Protein AF-A0A934RU09-F1 (afdb_monomer_lite)

Foldseek 3Di:
DDDPVVVVVVVVVVVVVVVVVVVVVVVVVVVVVVVCPVVVVVVVVVVVVVVVVVVVVVVVCVVCVVVVVVVVVVVVVPVVVVVVVVVVCVVCVVVVVVVVVVCVVVVVVVVVVVVVCVVVVVVVVVVVVVVVVVVVVVVVVVVVVVVCVVVVVVVVVVCVVCVVVVVVVVVVVVVVVVVVCVVVPPDDDDDDPPDDPPQPPPEDDPPLPQQWPNVQDDPVRSVVVSVQVVVCVVVQDAQDKDKDADPVQQKIKIKGFHDWDADPQKIKTKIWMWMDRNHDTRTTKIWIWIDHDSHYIDTDDID

Structure (mmCIF, N/CA/C/O backbone):
data_AF-A0A934RU09-F1
#
_entry.id   AF-A0A934RU09-F1
#
loop_
_atom_site.group_PDB
_atom_site.id
_atom_site.type_symbol
_atom_site.label_atom_id
_atom_site.label_alt_id
_atom_site.label_comp_id
_atom_site.label_asym_id
_atom_site.label_entity_id
_atom_site.label_seq_id
_atom_site.pdbx_PDB_ins_code
_atom_site.Cartn_x
_atom_site.Cartn_y
_atom_site.Cartn_z
_atom_site.occupancy
_atom_site.B_iso_or_equiv
_atom_site.auth_seq_id
_atom_site.auth_comp_id
_atom_site.auth_asym_id
_atom_site.auth_atom_id
_atom_site.pdbx_PDB_model_num
ATOM 1 N N . MET A 1 1 ? 72.044 20.395 -126.791 1.00 53.03 1 MET A N 1
ATOM 2 C CA . MET A 1 1 ? 71.968 18.978 -127.204 1.00 53.03 1 MET A CA 1
ATOM 3 C C . MET A 1 1 ? 72.371 18.109 -126.016 1.00 53.03 1 MET A C 1
ATOM 5 O O . MET A 1 1 ? 73.543 18.068 -125.684 1.00 53.03 1 MET A O 1
ATOM 9 N N . MET A 1 2 ? 71.400 17.487 -125.340 1.00 46.22 2 MET A N 1
ATOM 10 C CA . MET A 1 2 ? 71.602 16.329 -124.454 1.00 46.22 2 MET A CA 1
ATOM 11 C C . MET A 1 2 ? 70.536 15.301 -124.852 1.00 46.22 2 MET A C 1
ATOM 13 O O . MET A 1 2 ? 69.352 15.638 -124.903 1.00 46.22 2 MET A O 1
ATOM 17 N N . ASP A 1 3 ? 71.002 14.113 -125.228 1.00 53.84 3 ASP A N 1
ATOM 18 C CA . ASP A 1 3 ? 70.292 13.025 -125.909 1.00 53.84 3 ASP A CA 1
ATOM 19 C C . ASP A 1 3 ? 69.104 12.463 -125.090 1.00 53.84 3 ASP A C 1
ATOM 21 O O . ASP A 1 3 ? 69.175 12.341 -123.870 1.00 53.84 3 ASP A O 1
ATOM 25 N N . GLY A 1 4 ? 67.980 12.127 -125.732 1.00 61.69 4 GLY A N 1
ATOM 26 C CA . GLY A 1 4 ? 66.721 11.769 -125.052 1.00 61.69 4 GLY A CA 1
ATOM 27 C C . GLY A 1 4 ? 66.796 10.503 -124.187 1.00 61.69 4 GLY A C 1
ATOM 28 O O . GLY A 1 4 ? 66.032 10.363 -123.231 1.00 61.69 4 GLY A O 1
ATOM 29 N N . ARG A 1 5 ? 67.757 9.610 -124.465 1.00 62.06 5 ARG A N 1
ATOM 30 C CA . ARG A 1 5 ? 67.996 8.387 -123.680 1.00 62.06 5 ARG A CA 1
ATOM 31 C C . ARG A 1 5 ? 68.564 8.653 -122.288 1.00 62.06 5 ARG A C 1
ATOM 33 O O . ARG A 1 5 ? 68.201 7.934 -121.368 1.00 62.06 5 ARG A O 1
ATOM 40 N N . THR A 1 6 ? 69.397 9.677 -122.091 1.00 67.06 6 THR A N 1
ATOM 41 C CA . THR A 1 6 ? 70.010 9.932 -120.773 1.00 67.06 6 THR A CA 1
ATOM 42 C C . THR A 1 6 ? 68.996 10.476 -119.765 1.00 67.06 6 THR A C 1
ATOM 44 O O . THR A 1 6 ? 69.032 10.085 -118.602 1.00 67.06 6 THR A O 1
ATOM 47 N N . LYS A 1 7 ? 68.020 11.287 -120.199 1.00 72.19 7 LYS A N 1
ATOM 48 C CA . LYS A 1 7 ? 66.952 11.819 -119.326 1.00 72.19 7 LYS A CA 1
ATOM 49 C C . LYS A 1 7 ? 66.077 10.723 -118.704 1.00 72.19 7 LYS A C 1
ATOM 51 O O . LYS A 1 7 ? 65.747 10.815 -117.525 1.00 72.19 7 LYS A O 1
ATOM 56 N N . ALA A 1 8 ? 65.730 9.687 -119.470 1.00 76.00 8 ALA A N 1
ATOM 57 C CA . ALA A 1 8 ? 64.936 8.560 -118.975 1.00 76.00 8 ALA A CA 1
ATOM 58 C C . ALA A 1 8 ? 65.692 7.750 -117.907 1.00 76.00 8 ALA A C 1
ATOM 60 O O . ALA A 1 8 ? 65.119 7.394 -116.879 1.00 76.00 8 ALA A O 1
ATOM 61 N N . THR A 1 9 ? 66.994 7.528 -118.101 1.00 78.31 9 THR A N 1
ATOM 62 C CA . THR A 1 9 ? 67.843 6.820 -117.133 1.00 78.31 9 THR A CA 1
ATOM 63 C C . THR A 1 9 ? 68.023 7.612 -115.835 1.00 78.31 9 THR A C 1
ATOM 65 O O . THR A 1 9 ? 67.978 7.024 -114.757 1.00 78.31 9 THR A O 1
ATOM 68 N N . TYR A 1 10 ? 68.157 8.944 -115.910 1.00 79.00 10 TYR A N 1
ATOM 69 C CA . TYR A 1 10 ? 68.218 9.806 -114.720 1.00 79.00 10 TYR A CA 1
ATOM 70 C C . TYR A 1 10 ? 66.891 9.849 -113.947 1.00 79.00 10 TYR A C 1
ATOM 72 O O . TYR A 1 10 ? 66.915 9.841 -112.719 1.00 79.00 10 TYR A O 1
ATOM 80 N N . LEU A 1 11 ? 65.739 9.842 -114.631 1.00 82.00 11 LEU A N 1
ATOM 81 C CA . LEU A 1 11 ? 64.422 9.754 -113.981 1.00 82.00 11 LEU A CA 1
ATOM 82 C C . LEU A 1 11 ? 64.216 8.408 -113.272 1.00 82.00 11 LEU A C 1
ATOM 84 O O . LEU A 1 11 ? 63.701 8.376 -112.157 1.00 82.00 11 LEU A O 1
ATOM 88 N N . LEU A 1 12 ? 64.662 7.307 -113.885 1.00 84.44 12 LEU A N 1
ATOM 89 C CA . LEU A 1 12 ? 64.611 5.973 -113.281 1.00 84.44 12 LEU A CA 1
ATOM 90 C C . LEU A 1 12 ? 65.530 5.893 -112.050 1.00 84.44 12 LEU A C 1
ATOM 92 O O . LEU A 1 12 ? 65.099 5.436 -110.993 1.00 84.44 12 LEU A O 1
ATOM 96 N N . ALA A 1 13 ? 66.759 6.409 -112.145 1.00 85.06 13 ALA A N 1
ATOM 97 C CA . ALA A 1 13 ? 67.689 6.482 -111.016 1.00 85.06 13 ALA A CA 1
ATOM 98 C C . ALA A 1 13 ? 67.148 7.347 -109.862 1.00 85.06 13 ALA A C 1
ATOM 100 O O . ALA A 1 13 ? 67.252 6.952 -108.703 1.00 85.06 13 ALA A O 1
ATOM 101 N N . ALA A 1 14 ? 66.518 8.487 -110.166 1.00 84.56 14 ALA A N 1
ATOM 102 C CA . ALA A 1 14 ? 65.861 9.329 -109.167 1.00 84.56 14 ALA A CA 1
ATOM 103 C C . ALA A 1 14 ? 64.663 8.620 -108.511 1.00 84.56 14 ALA A C 1
ATOM 105 O O . ALA A 1 14 ? 64.508 8.683 -107.294 1.00 84.56 14 ALA A O 1
ATOM 106 N N . GLY A 1 15 ? 63.856 7.888 -109.286 1.00 88.44 15 GLY A N 1
ATOM 107 C CA . GLY A 1 15 ? 62.764 7.064 -108.762 1.00 88.44 15 GLY A CA 1
ATOM 108 C C . GLY A 1 15 ? 63.250 5.942 -107.837 1.00 88.44 15 GLY A C 1
ATOM 109 O O . GLY A 1 15 ? 62.698 5.762 -106.754 1.00 88.44 15 GLY A O 1
ATOM 110 N N . LEU A 1 16 ? 64.324 5.239 -108.217 1.00 87.19 16 LEU A N 1
ATOM 111 C CA . LEU A 1 16 ? 64.989 4.226 -107.385 1.00 87.19 16 LEU A CA 1
ATOM 112 C C . LEU A 1 16 ? 65.555 4.822 -106.094 1.00 87.19 16 LEU A C 1
ATOM 114 O O . LEU A 1 16 ? 65.418 4.218 -105.034 1.00 87.19 16 LEU A O 1
ATOM 118 N N . PHE A 1 17 ? 66.160 6.009 -106.170 1.00 89.38 17 PHE A N 1
ATOM 119 C CA . PHE A 1 17 ? 66.676 6.708 -104.997 1.00 89.38 17 PHE A CA 1
ATOM 120 C C . PHE A 1 17 ? 65.549 7.136 -104.049 1.00 89.38 17 PHE A C 1
ATOM 122 O O . PHE A 1 17 ? 65.651 6.907 -102.847 1.00 89.38 17 PHE A O 1
ATOM 129 N N . CYS A 1 18 ? 64.446 7.680 -104.573 1.00 88.62 18 CYS A N 1
ATOM 130 C CA . CYS A 1 18 ? 63.261 8.001 -103.775 1.00 88.62 18 CYS A CA 1
ATOM 131 C C . CYS A 1 18 ? 62.661 6.752 -103.120 1.00 88.62 18 CYS A C 1
ATOM 133 O O . CYS A 1 18 ? 62.340 6.788 -101.938 1.00 88.62 18 CYS A O 1
ATOM 135 N N . LEU A 1 19 ? 62.566 5.634 -103.847 1.00 90.94 19 LEU A N 1
ATOM 136 C CA . LEU A 1 19 ? 62.081 4.365 -103.303 1.00 90.94 19 LEU A CA 1
ATOM 137 C C . LEU A 1 19 ? 63.005 3.849 -102.193 1.00 90.94 19 LEU A C 1
ATOM 139 O O . LEU A 1 19 ? 62.525 3.473 -101.126 1.00 90.94 19 LEU A O 1
ATOM 143 N N . ALA A 1 20 ? 64.323 3.889 -102.401 1.00 90.31 20 ALA A N 1
ATOM 144 C CA . ALA A 1 20 ? 65.303 3.513 -101.386 1.00 90.31 20 ALA A CA 1
ATOM 145 C C . ALA A 1 20 ? 65.223 4.420 -100.145 1.00 90.31 20 ALA A C 1
ATOM 147 O O . ALA A 1 20 ? 65.247 3.919 -99.022 1.00 90.31 20 ALA A O 1
ATOM 148 N N . ALA A 1 21 ? 65.058 5.734 -100.328 1.00 91.00 21 ALA A N 1
ATOM 149 C CA . ALA A 1 21 ? 64.879 6.690 -99.239 1.00 91.00 21 ALA A CA 1
ATOM 150 C C . ALA A 1 21 ? 63.565 6.454 -98.473 1.00 91.00 21 ALA A C 1
ATOM 152 O O . ALA A 1 21 ? 63.562 6.482 -97.243 1.00 91.00 21 ALA A O 1
ATOM 153 N N . SER A 1 22 ? 62.463 6.159 -99.170 1.00 93.00 22 SER A N 1
ATOM 154 C CA . SER A 1 22 ? 61.185 5.797 -98.548 1.00 93.00 22 SER A CA 1
ATOM 155 C C . SER A 1 22 ? 61.273 4.484 -97.771 1.00 93.00 22 SER A C 1
ATOM 157 O O . SER A 1 22 ? 60.755 4.415 -96.661 1.00 93.00 22 SER A O 1
ATOM 159 N N . LEU A 1 23 ? 61.961 3.466 -98.303 1.00 90.94 23 LEU A N 1
ATOM 160 C CA . LEU A 1 23 ? 62.187 2.199 -97.601 1.00 90.94 23 LEU A CA 1
ATOM 161 C C . LEU A 1 23 ? 63.074 2.379 -96.366 1.00 90.94 23 LEU A C 1
ATOM 163 O O . LEU A 1 23 ? 62.766 1.825 -95.314 1.00 90.94 23 LEU A O 1
ATOM 167 N N . ALA A 1 24 ? 64.135 3.182 -96.460 1.00 91.50 24 ALA A N 1
ATOM 168 C CA . ALA A 1 24 ? 64.998 3.491 -95.322 1.00 91.50 24 ALA A CA 1
ATOM 169 C C . ALA A 1 24 ? 64.242 4.271 -94.233 1.00 91.50 24 ALA A C 1
ATOM 171 O O . ALA A 1 24 ? 64.335 3.931 -93.053 1.00 91.50 24 ALA A O 1
ATOM 172 N N . TYR A 1 25 ? 63.440 5.269 -94.621 1.00 93.06 25 TYR A N 1
ATOM 173 C CA . TYR A 1 25 ? 62.596 6.023 -93.694 1.00 93.06 25 TYR A CA 1
ATOM 174 C C . TYR A 1 25 ? 61.543 5.128 -93.032 1.00 93.06 25 TYR A C 1
ATOM 176 O O . TYR A 1 25 ? 61.402 5.144 -91.811 1.00 93.06 25 TYR A O 1
ATOM 184 N N . PHE A 1 26 ? 60.853 4.294 -93.814 1.00 91.50 26 PHE A N 1
ATOM 185 C CA . PHE A 1 26 ? 59.888 3.330 -93.293 1.00 91.50 26 PHE A CA 1
ATOM 186 C C . PHE A 1 26 ? 60.547 2.335 -92.332 1.00 91.50 26 PHE A C 1
ATOM 188 O O . PHE A 1 26 ? 60.021 2.111 -91.248 1.00 91.50 26 PHE A O 1
ATOM 195 N N . SER A 1 27 ? 61.724 1.799 -92.672 1.00 91.81 27 SER A N 1
ATOM 196 C CA . SER A 1 27 ? 62.477 0.894 -91.797 1.00 91.81 27 SER A CA 1
ATOM 197 C C . SER A 1 27 ? 62.888 1.567 -90.487 1.00 91.81 27 SER A C 1
ATOM 199 O O . SER A 1 27 ? 62.859 0.923 -89.442 1.00 91.81 27 SER A O 1
ATOM 201 N N . TRP A 1 28 ? 63.250 2.851 -90.518 1.00 92.50 28 TRP A N 1
ATOM 202 C CA . TRP A 1 28 ? 63.591 3.613 -89.317 1.00 92.50 28 TRP A CA 1
ATOM 203 C C . TRP A 1 28 ? 62.367 3.870 -88.428 1.00 92.50 28 TRP A C 1
ATOM 205 O O . TRP A 1 28 ? 62.426 3.663 -87.216 1.00 92.50 28 TRP A O 1
ATOM 215 N N . VAL A 1 29 ? 61.236 4.262 -89.024 1.00 91.31 29 VAL A N 1
ATOM 216 C CA . VAL A 1 29 ? 59.966 4.435 -88.301 1.00 91.31 29 VAL A CA 1
ATOM 217 C C . VAL A 1 29 ? 59.483 3.103 -87.725 1.00 91.31 29 VAL A C 1
ATOM 219 O O . VAL A 1 29 ? 59.054 3.058 -86.573 1.00 91.31 29 VAL A O 1
ATOM 222 N N . PHE A 1 30 ? 59.598 2.015 -88.489 1.00 89.69 30 PHE A N 1
ATOM 223 C CA . PHE A 1 30 ? 59.239 0.671 -88.052 1.00 89.69 30 PHE A CA 1
ATOM 224 C C . PHE A 1 30 ? 60.125 0.192 -86.900 1.00 89.69 30 PHE A C 1
ATOM 226 O O . PHE A 1 30 ? 59.594 -0.287 -85.905 1.00 89.69 30 PHE A O 1
ATOM 233 N N . ALA A 1 31 ? 61.445 0.388 -86.973 1.00 87.75 31 ALA A N 1
ATOM 234 C CA . ALA A 1 31 ? 62.357 0.071 -85.873 1.00 87.75 31 ALA A CA 1
ATOM 235 C C . ALA A 1 31 ? 62.010 0.868 -84.604 1.00 87.75 31 ALA A C 1
ATOM 237 O O . ALA A 1 31 ? 61.866 0.292 -83.532 1.00 87.75 31 ALA A O 1
ATOM 238 N N . ARG A 1 32 ? 61.744 2.174 -84.740 1.00 88.25 32 ARG A N 1
ATOM 239 C CA . ARG A 1 32 ? 61.336 3.036 -83.618 1.00 88.25 32 ARG A CA 1
ATOM 240 C C . ARG A 1 32 ? 59.985 2.639 -83.013 1.00 88.25 32 ARG A C 1
ATOM 242 O O . ARG A 1 32 ? 59.754 2.863 -81.826 1.00 88.25 32 ARG A O 1
ATOM 249 N N . ALA A 1 33 ? 59.072 2.099 -83.819 1.00 85.62 33 ALA A N 1
ATOM 250 C CA . ALA A 1 33 ? 57.815 1.536 -83.338 1.00 85.62 33 ALA A CA 1
ATOM 251 C C . ALA A 1 33 ? 58.037 0.179 -82.650 1.00 85.62 33 ALA A C 1
ATOM 253 O O . ALA A 1 33 ? 57.471 -0.064 -81.585 1.00 85.62 33 ALA A O 1
ATOM 254 N N . ALA A 1 34 ? 58.898 -0.669 -83.218 1.00 87.25 34 ALA A N 1
ATOM 255 C CA . ALA A 1 34 ? 59.253 -1.971 -82.669 1.00 87.25 34 ALA A CA 1
ATOM 256 C C . ALA A 1 34 ? 59.965 -1.857 -81.312 1.00 87.25 34 ALA A C 1
ATOM 258 O O . ALA A 1 34 ? 59.662 -2.638 -80.416 1.00 87.25 34 ALA A O 1
ATOM 259 N N . ASP A 1 35 ? 60.802 -0.834 -81.110 1.00 89.06 35 ASP A N 1
ATOM 260 C CA . ASP A 1 35 ? 61.473 -0.552 -79.831 1.00 89.06 35 ASP A CA 1
ATOM 261 C C . ASP A 1 35 ? 60.494 -0.290 -78.670 1.00 89.06 35 ASP A C 1
ATOM 263 O O . ASP A 1 35 ? 60.847 -0.478 -77.508 1.00 89.06 35 ASP A O 1
ATOM 267 N N . LYS A 1 36 ? 59.251 0.123 -78.959 1.00 88.44 36 LYS A N 1
ATOM 268 C CA . LYS A 1 36 ? 58.205 0.354 -77.943 1.00 88.44 36 LYS A CA 1
ATOM 269 C C . LYS A 1 36 ? 57.358 -0.882 -77.634 1.00 88.44 36 LYS A C 1
ATOM 271 O O . LYS A 1 36 ? 56.619 -0.881 -76.653 1.00 88.44 36 LYS A O 1
ATOM 276 N N . LEU A 1 37 ? 57.430 -1.935 -78.450 1.00 87.81 37 LEU A N 1
ATOM 277 C CA . LEU A 1 37 ? 56.670 -3.165 -78.204 1.00 87.81 37 LEU A CA 1
ATOM 278 C C . LEU A 1 37 ? 57.070 -3.850 -76.882 1.00 87.81 37 LEU A C 1
ATOM 280 O O . LEU A 1 37 ? 56.166 -4.243 -76.144 1.00 87.81 37 LEU A O 1
ATOM 284 N N . PRO A 1 38 ? 58.365 -3.958 -76.512 1.00 88.50 38 PRO A N 1
ATOM 285 C CA . PRO A 1 38 ? 58.764 -4.575 -75.249 1.00 88.50 38 PRO A CA 1
ATOM 286 C C . PRO A 1 38 ? 58.234 -3.848 -74.011 1.00 88.50 38 PRO A C 1
ATOM 288 O O . PRO A 1 38 ? 57.870 -4.517 -73.048 1.00 88.50 38 PRO A O 1
ATOM 291 N N . SER A 1 39 ? 58.155 -2.508 -74.026 1.00 86.56 39 SER A N 1
ATOM 292 C CA . SER A 1 39 ? 57.637 -1.744 -72.882 1.00 86.56 39 SER A CA 1
ATOM 293 C C . SER A 1 39 ? 56.136 -1.948 -72.704 1.00 86.56 39 SER A C 1
ATOM 295 O O . SER A 1 39 ? 55.702 -2.205 -71.594 1.00 86.56 39 SER A O 1
ATOM 297 N N . LEU A 1 40 ? 55.355 -1.965 -73.792 1.00 88.50 40 LEU A N 1
ATOM 298 C CA . LEU A 1 40 ? 53.918 -2.267 -73.724 1.00 88.50 40 LEU A CA 1
ATOM 299 C C . LEU A 1 40 ? 53.648 -3.694 -73.230 1.00 88.50 40 LEU A C 1
ATOM 301 O O . LEU A 1 40 ? 52.704 -3.925 -72.480 1.00 88.50 40 LEU A O 1
ATOM 305 N N . VAL A 1 41 ? 54.485 -4.657 -73.629 1.00 90.94 41 VAL A N 1
ATOM 306 C CA . VAL A 1 41 ? 54.418 -6.032 -73.110 1.00 90.94 41 VAL A CA 1
ATOM 307 C C . VAL A 1 41 ? 54.817 -6.083 -71.629 1.00 90.94 41 VAL A C 1
ATOM 309 O O . VAL A 1 41 ? 54.246 -6.870 -70.876 1.00 90.94 41 VAL A O 1
ATOM 312 N N . GLY A 1 42 ? 55.774 -5.256 -71.201 1.00 90.69 42 GLY A N 1
ATOM 313 C CA . GLY A 1 42 ? 56.155 -5.089 -69.796 1.00 90.69 42 GLY A CA 1
ATOM 314 C C . GLY A 1 42 ? 55.019 -4.517 -68.948 1.00 90.69 42 GLY A C 1
ATOM 315 O O . GLY A 1 42 ? 54.630 -5.141 -67.964 1.00 90.69 42 GLY A O 1
ATOM 316 N N . ASP A 1 43 ? 54.429 -3.404 -69.385 1.00 91.25 43 ASP A N 1
ATOM 317 C CA . ASP A 1 43 ? 53.295 -2.746 -68.728 1.00 91.25 43 ASP A CA 1
ATOM 318 C C . ASP A 1 43 ? 52.087 -3.691 -68.641 1.00 91.25 43 ASP A C 1
ATOM 320 O O . ASP A 1 43 ? 51.456 -3.814 -67.594 1.00 91.25 43 ASP A O 1
ATOM 324 N N . ALA A 1 44 ? 51.799 -4.435 -69.717 1.00 88.06 44 ALA A N 1
ATOM 325 C CA . ALA A 1 44 ? 50.736 -5.437 -69.726 1.00 88.06 44 ALA A CA 1
ATOM 326 C C . ALA A 1 44 ? 50.978 -6.560 -68.700 1.00 88.06 44 ALA A C 1
ATOM 328 O O . ALA A 1 44 ? 50.037 -7.000 -68.041 1.00 88.06 44 ALA A O 1
ATOM 329 N N . LYS A 1 45 ? 52.230 -7.007 -68.523 1.00 90.19 45 LYS A N 1
ATOM 330 C CA . LYS A 1 45 ? 52.588 -7.999 -67.495 1.00 90.19 45 LYS A CA 1
ATOM 331 C C . LYS A 1 45 ? 52.476 -7.437 -66.081 1.00 90.19 45 LYS A C 1
ATOM 333 O O . LYS A 1 45 ? 52.032 -8.158 -65.194 1.00 90.19 45 LYS A O 1
ATOM 338 N N . GLU A 1 46 ? 52.858 -6.180 -65.861 1.00 92.25 46 GLU A N 1
ATOM 339 C CA . GLU A 1 46 ? 52.711 -5.532 -64.553 1.00 92.25 46 GLU A CA 1
ATOM 340 C C . GLU A 1 46 ? 51.233 -5.353 -64.180 1.00 92.25 46 GLU A C 1
ATOM 342 O O . GLU A 1 46 ? 50.844 -5.624 -63.043 1.00 92.25 46 GLU A O 1
ATOM 347 N N . ILE A 1 47 ? 50.396 -4.956 -65.143 1.00 91.25 47 ILE A N 1
ATOM 348 C CA . ILE A 1 47 ? 48.942 -4.878 -64.960 1.00 91.25 47 ILE A CA 1
ATOM 349 C C . ILE A 1 47 ? 48.383 -6.258 -64.620 1.00 91.25 47 ILE A C 1
ATOM 351 O O . ILE A 1 47 ? 47.642 -6.371 -63.649 1.00 91.25 47 ILE A O 1
ATOM 355 N N . GLN A 1 48 ? 48.773 -7.305 -65.354 1.00 90.44 48 GLN A N 1
ATOM 356 C CA . GLN A 1 48 ? 48.336 -8.671 -65.061 1.00 90.44 48 GLN A CA 1
ATOM 357 C C . GLN A 1 48 ? 48.732 -9.096 -63.639 1.00 90.44 48 GLN A C 1
ATOM 359 O O . GLN A 1 48 ? 47.888 -9.577 -62.889 1.00 90.44 48 GLN A O 1
ATOM 364 N N . ALA A 1 49 ? 49.979 -8.832 -63.233 1.00 90.38 49 ALA A N 1
ATOM 365 C CA . ALA A 1 49 ? 50.481 -9.181 -61.906 1.00 90.38 49 ALA A CA 1
ATOM 366 C C . ALA A 1 49 ? 49.736 -8.472 -60.757 1.00 90.38 49 ALA A C 1
ATOM 368 O O . ALA A 1 49 ? 49.706 -8.991 -59.644 1.00 90.38 49 ALA A O 1
ATOM 369 N N . LYS A 1 50 ? 49.138 -7.298 -61.006 1.00 92.75 50 LYS A N 1
ATOM 370 C CA . LYS A 1 50 ? 48.280 -6.584 -60.039 1.00 92.75 50 LYS A CA 1
ATOM 371 C C . LYS A 1 50 ? 46.806 -6.971 -60.146 1.00 92.75 50 LYS A C 1
ATOM 373 O O . LYS A 1 50 ? 46.083 -6.875 -59.159 1.00 92.75 50 LYS A O 1
ATOM 378 N N . LEU A 1 51 ? 46.354 -7.386 -61.326 1.00 93.69 51 LEU A N 1
ATOM 379 C CA . LEU A 1 51 ? 44.970 -7.773 -61.567 1.00 93.69 51 LEU A CA 1
ATOM 380 C C . LEU A 1 51 ? 44.650 -9.116 -60.908 1.00 93.69 51 LEU A C 1
ATOM 382 O O . LEU A 1 51 ? 43.600 -9.235 -60.289 1.00 93.69 51 LEU A O 1
ATOM 386 N N . ASP A 1 52 ? 45.564 -10.085 -60.986 1.00 90.38 52 ASP A N 1
ATOM 387 C CA . ASP A 1 52 ? 45.386 -11.414 -60.389 1.00 90.38 52 ASP A CA 1
ATOM 388 C C . ASP A 1 52 ? 45.043 -11.357 -58.880 1.00 90.38 52 ASP A C 1
ATOM 390 O O . ASP A 1 52 ? 43.998 -11.889 -58.499 1.00 90.38 52 ASP A O 1
ATOM 394 N N . PRO A 1 53 ? 45.814 -10.671 -58.006 1.00 92.19 53 PRO A N 1
ATOM 395 C CA . PRO A 1 53 ? 45.464 -10.572 -56.587 1.00 92.19 53 PRO A CA 1
ATOM 396 C C . PRO A 1 53 ? 44.185 -9.761 -56.338 1.00 92.19 53 PRO A C 1
ATOM 398 O O . PRO A 1 53 ? 43.394 -10.134 -55.478 1.00 92.19 53 PRO A O 1
ATOM 401 N N . ALA A 1 54 ? 43.932 -8.696 -57.107 1.00 91.19 54 ALA A N 1
ATOM 402 C CA . ALA A 1 54 ? 42.707 -7.906 -56.967 1.00 91.19 54 ALA A CA 1
ATOM 403 C C . ALA A 1 54 ? 41.447 -8.716 -57.327 1.00 91.19 54 ALA A C 1
ATOM 405 O O . ALA A 1 54 ? 40.402 -8.561 -56.698 1.00 91.19 54 ALA A O 1
ATOM 406 N N . VAL A 1 55 ? 41.535 -9.600 -58.326 1.00 93.69 55 VAL A N 1
ATOM 407 C CA . VAL A 1 55 ? 40.440 -10.505 -58.704 1.00 93.69 55 VAL A CA 1
ATOM 408 C C . VAL A 1 55 ? 40.173 -11.531 -57.602 1.00 93.69 55 VAL A C 1
ATOM 410 O O . VAL A 1 55 ? 39.007 -11.782 -57.291 1.00 93.69 55 VAL A O 1
ATOM 413 N N . GLU A 1 56 ? 41.216 -12.077 -56.975 1.00 93.19 56 GLU A N 1
ATOM 414 C CA . GLU A 1 56 ? 41.061 -13.003 -55.846 1.00 93.19 56 GLU A CA 1
ATOM 415 C C . GLU A 1 56 ? 40.486 -12.317 -54.597 1.00 93.19 56 GLU A C 1
ATOM 417 O O . GLU A 1 56 ? 39.598 -12.871 -53.952 1.00 93.19 56 GLU A O 1
ATOM 422 N N . GLU A 1 57 ? 40.884 -11.079 -54.287 1.00 93.75 57 GLU A N 1
ATOM 423 C CA . GLU A 1 57 ? 40.260 -10.294 -53.210 1.00 93.75 57 GLU A CA 1
ATOM 424 C C . GLU A 1 57 ? 38.770 -10.045 -53.476 1.00 93.75 57 GLU A C 1
ATOM 426 O O . GLU A 1 57 ? 37.930 -10.261 -52.601 1.00 93.75 57 GLU A O 1
ATOM 431 N N . VAL A 1 58 ? 38.414 -9.645 -54.702 1.00 95.44 58 VAL A N 1
ATOM 432 C CA . VAL A 1 58 ? 37.010 -9.451 -55.100 1.00 95.44 58 VAL A CA 1
ATOM 433 C C . VAL A 1 58 ? 36.225 -10.758 -55.001 1.00 95.44 58 VAL A C 1
ATOM 435 O O . VAL A 1 58 ? 35.059 -10.743 -54.600 1.00 95.44 58 VAL A O 1
ATOM 438 N N . ARG A 1 59 ? 36.846 -11.893 -55.333 1.00 93.19 59 ARG A N 1
ATOM 439 C CA . ARG A 1 59 ? 36.236 -13.213 -55.170 1.00 93.19 59 ARG A CA 1
ATOM 440 C C . ARG A 1 59 ? 35.986 -13.532 -53.697 1.00 93.19 59 ARG A C 1
ATOM 442 O O . ARG A 1 59 ? 34.862 -13.897 -53.366 1.00 93.19 59 ARG A O 1
ATOM 449 N N . GLY A 1 60 ? 36.971 -13.314 -52.827 1.00 94.00 60 GLY A N 1
ATOM 450 C CA . GLY A 1 60 ? 36.825 -13.509 -51.382 1.00 94.00 60 GLY A CA 1
ATOM 451 C C . GLY A 1 60 ? 35.727 -12.628 -50.780 1.00 94.00 60 GLY A C 1
ATOM 452 O O . GLY A 1 60 ? 34.883 -13.109 -50.029 1.00 94.00 60 GLY A O 1
ATOM 453 N N . VAL A 1 61 ? 35.652 -11.354 -51.179 1.00 93.31 61 VAL A N 1
ATOM 454 C CA . VAL A 1 61 ? 34.555 -10.459 -50.772 1.00 93.31 61 VAL A CA 1
ATOM 455 C C . VAL A 1 61 ? 33.209 -10.992 -51.263 1.00 93.31 61 VAL A C 1
ATOM 457 O O . VAL A 1 61 ? 32.245 -11.032 -50.503 1.00 93.31 61 VAL A O 1
ATOM 460 N N . ARG A 1 62 ? 33.125 -11.439 -52.520 1.00 94.31 62 ARG A N 1
ATOM 461 C CA . ARG A 1 62 ? 31.884 -11.966 -53.101 1.00 94.31 62 ARG A CA 1
ATOM 462 C C . ARG A 1 62 ? 31.400 -13.248 -52.422 1.00 94.31 62 ARG A C 1
ATOM 464 O O . ARG A 1 62 ? 30.195 -13.479 -52.415 1.00 94.31 62 ARG A O 1
ATOM 471 N N . GLU A 1 63 ? 32.303 -14.056 -51.876 1.00 95.44 63 GLU A N 1
ATOM 472 C CA . GLU A 1 63 ? 31.961 -15.265 -51.121 1.00 95.44 63 GLU A CA 1
ATOM 473 C C . GLU A 1 63 ? 31.384 -14.939 -49.733 1.00 95.44 63 GLU A C 1
ATO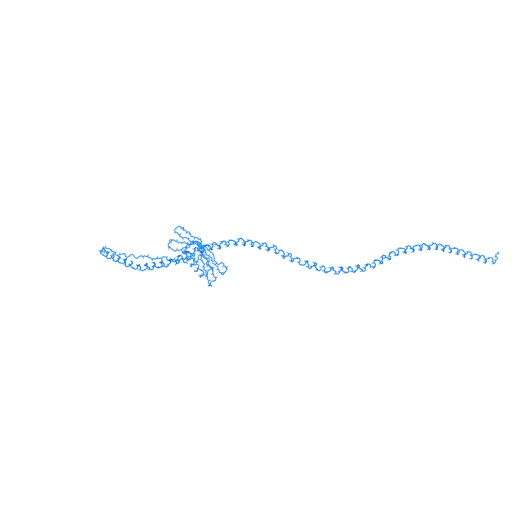M 475 O O . GLU A 1 63 ? 30.456 -15.614 -49.308 1.00 95.44 63 GLU A O 1
ATOM 480 N N . ILE A 1 64 ? 31.853 -13.876 -49.065 1.00 95.81 64 ILE A N 1
ATOM 481 C CA . ILE A 1 64 ? 31.425 -13.518 -47.694 1.00 95.81 64 ILE A CA 1
ATOM 482 C C . ILE A 1 64 ? 30.196 -12.587 -47.677 1.00 95.81 64 ILE A C 1
ATOM 484 O O . ILE A 1 64 ? 29.416 -12.586 -46.725 1.00 95.81 64 ILE A O 1
ATOM 488 N N . VAL A 1 65 ? 29.996 -11.773 -48.721 1.00 96.81 65 VAL A N 1
ATOM 489 C CA . VAL A 1 65 ? 28.863 -10.829 -48.806 1.00 96.81 65 VAL A CA 1
ATOM 490 C C . VAL A 1 65 ? 27.490 -11.495 -48.592 1.00 96.81 65 VAL A C 1
ATOM 492 O O . VAL A 1 65 ? 26.696 -10.911 -47.857 1.00 96.81 65 VAL A O 1
ATOM 495 N N . PRO A 1 66 ? 27.176 -12.674 -49.169 1.00 95.44 66 PRO A N 1
ATOM 496 C CA . PRO A 1 66 ? 25.907 -13.359 -48.921 1.00 95.44 66 PRO A CA 1
ATOM 497 C C . PRO A 1 66 ? 25.659 -13.661 -47.439 1.00 95.44 66 PRO A C 1
ATOM 499 O O . PRO A 1 66 ? 24.586 -13.333 -46.939 1.00 95.44 66 PRO A O 1
ATOM 502 N N . ASP A 1 67 ? 26.661 -14.185 -46.730 1.00 95.75 67 ASP A N 1
ATOM 503 C CA . ASP A 1 67 ? 26.551 -14.529 -45.307 1.00 95.75 67 ASP A CA 1
ATOM 504 C C . ASP A 1 67 ? 26.333 -13.276 -44.444 1.00 95.75 67 ASP A C 1
ATOM 506 O O . ASP A 1 67 ? 25.515 -13.272 -43.524 1.00 95.75 67 ASP A O 1
ATOM 510 N N . ILE A 1 68 ? 27.025 -12.173 -44.759 1.00 96.38 68 ILE A N 1
ATOM 511 C CA . ILE A 1 68 ? 26.812 -10.884 -44.081 1.00 96.38 68 ILE A CA 1
ATOM 512 C C . ILE A 1 68 ? 25.390 -10.373 -44.331 1.00 96.38 68 ILE A C 1
ATOM 514 O O . ILE A 1 68 ? 24.750 -9.873 -43.408 1.00 96.38 68 ILE A O 1
ATOM 518 N N . LEU A 1 69 ? 24.888 -10.476 -45.564 1.00 96.62 69 LEU A N 1
ATOM 519 C CA . LEU A 1 69 ? 23.527 -10.050 -45.889 1.00 96.62 69 LEU A CA 1
ATOM 520 C C . LEU A 1 69 ? 22.488 -10.890 -45.141 1.00 96.62 69 LEU A C 1
ATOM 522 O O . LEU A 1 69 ? 21.545 -10.320 -44.602 1.00 96.62 69 LEU A O 1
ATOM 526 N N . GLU A 1 70 ? 22.684 -12.205 -45.042 1.00 96.88 70 GLU A N 1
ATOM 527 C CA . GLU A 1 70 ? 21.814 -13.083 -44.255 1.00 96.88 70 GLU A CA 1
ATOM 528 C C . GLU A 1 70 ? 21.811 -12.687 -42.772 1.00 96.88 70 GLU A C 1
ATOM 530 O O . GLU A 1 70 ? 20.746 -12.516 -42.181 1.00 96.88 70 GLU A O 1
ATOM 535 N N . GLN A 1 71 ? 22.983 -12.436 -42.182 1.00 96.88 71 GLN A N 1
ATOM 536 C CA . GLN A 1 71 ? 23.081 -11.965 -40.797 1.00 96.88 71 GLN A CA 1
ATOM 537 C C . GLN A 1 71 ? 22.403 -10.608 -40.588 1.00 96.88 71 GLN A C 1
ATOM 539 O O . GLN A 1 71 ? 21.735 -10.402 -39.576 1.00 96.88 71 GLN A O 1
ATOM 544 N N . VAL A 1 72 ? 22.548 -9.676 -41.533 1.00 97.69 72 VAL A N 1
ATOM 545 C CA . VAL A 1 72 ? 21.877 -8.372 -41.466 1.00 97.69 72 VAL A CA 1
ATOM 546 C C . VAL A 1 72 ? 20.360 -8.536 -41.518 1.00 97.69 72 VAL A C 1
ATOM 548 O O . VAL A 1 72 ? 19.663 -7.846 -40.776 1.00 97.69 72 VAL A O 1
ATOM 551 N N . GLU A 1 73 ? 19.842 -9.437 -42.350 1.00 96.56 73 GLU A N 1
ATOM 552 C CA . GLU A 1 73 ? 18.405 -9.710 -42.419 1.00 96.56 73 GLU A CA 1
ATOM 553 C C . GLU A 1 73 ? 17.883 -10.383 -41.142 1.00 96.56 73 GLU A C 1
ATOM 555 O O . GLU A 1 73 ? 16.831 -9.984 -40.647 1.00 96.56 73 GLU A O 1
ATOM 560 N N . LEU A 1 74 ? 18.642 -11.305 -40.537 1.00 96.75 74 LEU A N 1
ATOM 561 C CA . LEU A 1 74 ? 18.305 -11.878 -39.226 1.00 96.75 74 LEU A CA 1
ATOM 562 C C . LEU A 1 74 ? 18.252 -10.801 -38.135 1.00 96.75 74 LEU A C 1
ATOM 564 O O . LEU A 1 74 ? 17.251 -10.670 -37.437 1.00 96.75 74 LEU A O 1
ATOM 568 N N . VAL A 1 75 ? 19.280 -9.954 -38.040 1.00 97.00 75 VAL A N 1
ATOM 569 C CA . VAL A 1 75 ? 19.304 -8.847 -37.069 1.00 97.00 75 VAL A CA 1
ATOM 570 C C . VAL A 1 75 ? 18.145 -7.875 -37.311 1.00 97.00 75 VAL A C 1
ATOM 572 O O . VAL A 1 75 ? 17.518 -7.403 -36.365 1.00 97.00 75 VAL A O 1
ATOM 575 N N . ARG A 1 76 ? 17.818 -7.577 -38.574 1.00 96.88 76 ARG A N 1
ATOM 576 C CA . ARG A 1 76 ? 16.656 -6.747 -38.924 1.00 96.88 76 ARG A CA 1
ATOM 577 C C . ARG A 1 76 ? 15.330 -7.392 -38.545 1.00 96.88 76 ARG A C 1
ATOM 579 O O . ARG A 1 76 ? 14.406 -6.651 -38.225 1.00 96.88 76 ARG A O 1
ATOM 586 N N . ALA A 1 77 ? 15.230 -8.717 -38.590 1.00 96.25 77 ALA A N 1
ATOM 587 C CA . ALA A 1 77 ? 14.042 -9.448 -38.170 1.00 96.25 77 ALA A CA 1
ATOM 588 C C . ALA A 1 77 ? 13.892 -9.484 -36.638 1.00 96.25 77 ALA A C 1
ATOM 590 O O . ALA A 1 77 ? 12.767 -9.406 -36.149 1.00 96.25 77 ALA A O 1
ATOM 591 N N . ASP A 1 78 ? 15.000 -9.523 -35.893 1.00 97.12 78 ASP A N 1
ATOM 592 C CA . ASP A 1 78 ? 15.001 -9.595 -34.424 1.00 97.12 78 ASP A CA 1
ATOM 593 C C . ASP A 1 78 ? 14.804 -8.233 -33.738 1.00 97.12 78 ASP A C 1
ATOM 595 O O . ASP A 1 78 ? 14.269 -8.156 -32.631 1.00 97.12 78 ASP A O 1
ATOM 599 N N . ILE A 1 79 ? 15.203 -7.127 -34.375 1.00 97.88 79 ILE A N 1
ATOM 600 C CA . ILE A 1 79 ? 15.049 -5.784 -33.789 1.00 97.88 79 ILE A CA 1
ATOM 601 C C . ILE A 1 79 ? 13.572 -5.430 -33.496 1.00 97.88 79 ILE A C 1
ATOM 603 O O . ILE A 1 79 ? 13.300 -4.978 -32.382 1.00 97.88 79 ILE A O 1
ATOM 607 N N . PRO A 1 80 ? 12.607 -5.604 -34.424 1.00 97.88 80 PRO A N 1
ATOM 608 C CA . PRO A 1 80 ? 11.203 -5.282 -34.175 1.00 97.88 80 PRO A CA 1
ATOM 609 C C . PRO A 1 80 ? 10.581 -5.974 -32.949 1.00 97.88 80 PRO A C 1
ATOM 611 O O . PRO A 1 80 ? 10.051 -5.245 -32.109 1.00 97.88 80 PRO A O 1
ATOM 614 N N . PRO A 1 81 ? 10.661 -7.311 -32.767 1.00 97.31 81 PRO A N 1
ATOM 615 C CA . PRO A 1 81 ? 10.068 -7.960 -31.597 1.00 97.31 81 PRO A CA 1
ATOM 616 C C . PRO A 1 81 ? 10.728 -7.521 -30.282 1.00 97.31 81 PRO A C 1
ATOM 618 O O . PRO A 1 81 ? 10.026 -7.311 -29.296 1.00 97.31 81 PRO A O 1
ATOM 621 N N . ILE A 1 82 ? 12.047 -7.283 -30.263 1.00 97.69 82 ILE A N 1
ATOM 622 C CA . ILE A 1 82 ? 12.733 -6.734 -29.079 1.00 97.69 82 ILE A CA 1
ATOM 623 C C . ILE A 1 82 ? 12.199 -5.334 -28.742 1.00 97.69 82 ILE A C 1
ATOM 625 O O . ILE A 1 82 ? 11.991 -5.004 -27.575 1.00 97.69 82 ILE A O 1
ATOM 629 N N . LEU A 1 83 ? 11.966 -4.487 -29.749 1.00 97.56 83 LEU A N 1
ATOM 630 C CA . LEU A 1 83 ? 11.402 -3.152 -29.532 1.00 97.56 83 LEU A CA 1
ATOM 631 C C . LEU A 1 83 ? 9.958 -3.209 -29.018 1.00 97.56 83 LEU A C 1
ATOM 633 O O . LEU A 1 83 ? 9.597 -2.391 -28.169 1.00 97.56 83 LEU A O 1
ATOM 637 N N . GLU A 1 84 ? 9.152 -4.162 -29.491 1.00 97.62 84 GLU A N 1
ATOM 638 C CA . GLU A 1 84 ? 7.803 -4.402 -28.967 1.00 97.62 84 GLU A CA 1
ATOM 639 C C . GLU A 1 84 ? 7.840 -4.845 -27.501 1.00 97.62 84 GLU A C 1
ATOM 641 O O . GLU A 1 84 ? 7.131 -4.265 -26.679 1.00 97.62 84 GLU A O 1
ATOM 646 N N . GLU A 1 85 ? 8.715 -5.788 -27.142 1.00 97.81 85 GLU A N 1
ATOM 647 C CA . GLU A 1 85 ? 8.888 -6.245 -25.757 1.00 97.81 85 GLU A CA 1
ATOM 648 C C . GLU A 1 85 ? 9.348 -5.102 -24.840 1.00 97.81 85 GLU A C 1
ATOM 650 O O . GLU A 1 85 ? 8.766 -4.867 -23.780 1.00 97.81 85 GLU A O 1
ATOM 655 N N . VAL A 1 86 ? 10.332 -4.308 -25.273 1.00 98.06 86 VAL A N 1
ATOM 656 C CA . VAL A 1 86 ? 10.784 -3.122 -24.529 1.00 98.06 86 VAL A CA 1
ATOM 657 C C . VAL A 1 86 ? 9.653 -2.107 -24.362 1.00 98.06 86 VAL A C 1
ATOM 659 O O . VAL A 1 86 ? 9.540 -1.480 -23.306 1.00 98.06 86 VAL A O 1
ATOM 662 N N . SER A 1 87 ? 8.810 -1.922 -25.381 1.00 96.50 87 SER A N 1
ATOM 663 C CA . SER A 1 87 ? 7.646 -1.039 -25.295 1.00 96.50 87 SER A CA 1
ATOM 664 C C . SER A 1 87 ? 6.597 -1.573 -24.318 1.00 96.50 87 SER A C 1
ATOM 666 O O . SER A 1 87 ? 6.050 -0.787 -23.546 1.00 96.50 87 SER A O 1
ATOM 668 N N . ALA A 1 88 ? 6.340 -2.882 -24.318 1.00 97.12 88 ALA A N 1
ATOM 669 C CA . ALA A 1 88 ? 5.422 -3.527 -23.383 1.00 97.12 88 ALA A CA 1
ATOM 670 C C . ALA A 1 88 ? 5.907 -3.361 -21.936 1.00 97.12 88 ALA A C 1
ATOM 672 O O . ALA A 1 88 ? 5.178 -2.826 -21.102 1.00 97.12 88 ALA A O 1
ATOM 673 N N . ILE A 1 89 ? 7.180 -3.672 -21.668 1.00 97.00 89 ILE A N 1
ATOM 674 C CA . ILE A 1 89 ? 7.798 -3.484 -20.348 1.00 97.00 89 ILE A CA 1
ATOM 675 C C . ILE A 1 89 ? 7.706 -2.017 -19.911 1.00 97.00 89 ILE A C 1
ATOM 677 O O . ILE A 1 89 ? 7.324 -1.721 -18.781 1.00 97.00 89 ILE A O 1
ATOM 681 N N . ARG A 1 90 ? 8.011 -1.065 -20.804 1.00 96.81 90 ARG A N 1
ATOM 682 C CA . ARG A 1 90 ? 7.873 0.371 -20.501 1.00 96.81 90 ARG A CA 1
ATOM 683 C C . ARG A 1 90 ? 6.435 0.784 -20.188 1.00 96.81 90 ARG A C 1
ATOM 685 O O . ARG A 1 90 ? 6.259 1.742 -19.441 1.00 96.81 90 ARG A O 1
ATOM 692 N N . GLY A 1 91 ? 5.440 0.103 -20.753 1.00 96.12 91 GLY A N 1
ATOM 693 C CA . GLY A 1 91 ? 4.027 0.320 -20.450 1.00 96.12 91 GLY A CA 1
ATOM 694 C C . GLY A 1 91 ? 3.610 -0.220 -19.080 1.00 96.12 91 GLY A C 1
ATOM 695 O O . GLY A 1 91 ? 2.791 0.404 -18.412 1.00 96.12 91 GLY A O 1
ATOM 696 N N . GLU A 1 92 ? 4.195 -1.332 -18.635 1.00 97.12 92 GLU A N 1
ATOM 697 C CA . GLU A 1 92 ? 3.859 -1.980 -17.357 1.00 97.12 92 GLU A CA 1
ATOM 698 C C . GLU A 1 92 ? 4.588 -1.374 -16.150 1.00 97.12 92 GLU A C 1
ATOM 700 O O . GLU A 1 92 ? 4.013 -1.265 -15.066 1.00 97.12 92 GLU A O 1
ATOM 705 N N . VAL A 1 93 ? 5.839 -0.930 -16.325 1.00 97.94 93 VAL A N 1
ATOM 706 C CA . VAL A 1 93 ? 6.661 -0.354 -15.244 1.00 97.94 93 VAL A CA 1
ATOM 707 C C . VAL A 1 93 ? 5.945 0.763 -14.460 1.00 97.94 93 VAL A C 1
ATOM 709 O O . VAL A 1 93 ? 6.016 0.737 -13.231 1.00 97.94 93 VAL A O 1
ATOM 712 N N . PRO A 1 94 ? 5.235 1.724 -15.088 1.00 97.19 94 PRO A N 1
ATOM 713 C CA . PRO A 1 94 ? 4.481 2.744 -14.362 1.00 97.19 94 PRO A CA 1
ATOM 714 C 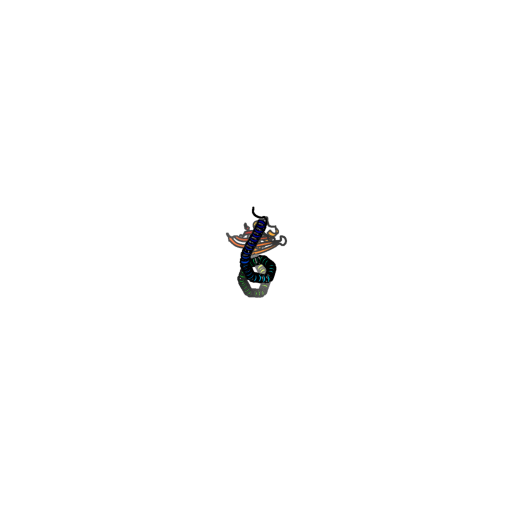C . PRO A 1 94 ? 3.428 2.176 -13.405 1.00 97.19 94 PRO A C 1
ATOM 716 O O . PRO A 1 94 ? 3.348 2.639 -12.272 1.00 97.19 94 PRO A O 1
ATOM 719 N N . ALA A 1 95 ? 2.672 1.155 -13.824 1.00 96.19 95 ALA A N 1
ATOM 720 C CA . ALA A 1 95 ? 1.637 0.542 -12.991 1.00 96.19 95 ALA A CA 1
ATOM 721 C C . ALA A 1 95 ? 2.246 -0.161 -11.767 1.00 96.19 95 ALA A C 1
ATOM 723 O O . ALA A 1 95 ? 1.778 0.021 -10.646 1.00 96.19 95 ALA A O 1
ATOM 724 N N . VAL A 1 96 ? 3.355 -0.884 -11.961 1.00 97.31 96 VAL A N 1
ATOM 725 C CA . VAL A 1 96 ? 4.097 -1.523 -10.861 1.00 97.31 96 VAL A CA 1
ATOM 726 C C . VAL A 1 96 ? 4.652 -0.482 -9.881 1.00 97.31 96 VAL A C 1
ATOM 728 O O . VAL A 1 96 ? 4.650 -0.695 -8.669 1.00 97.31 96 VAL A O 1
ATOM 731 N N . LEU A 1 97 ? 5.130 0.662 -10.382 1.00 97.44 97 LEU A N 1
ATOM 732 C CA . LEU A 1 97 ? 5.623 1.750 -9.534 1.00 97.44 97 LEU A CA 1
ATOM 733 C C . LEU A 1 97 ? 4.500 2.430 -8.741 1.00 97.44 97 LEU A C 1
ATOM 735 O O . LEU A 1 97 ? 4.726 2.790 -7.585 1.00 97.44 97 LEU A O 1
ATOM 739 N N . GLU A 1 98 ? 3.319 2.595 -9.336 1.00 97.31 98 GLU A N 1
ATOM 740 C CA . GLU A 1 98 ? 2.133 3.128 -8.661 1.00 97.31 98 GLU A CA 1
ATOM 741 C C . GLU A 1 98 ? 1.664 2.187 -7.545 1.00 97.31 98 GLU A C 1
ATOM 743 O O . GLU A 1 98 ? 1.495 2.617 -6.405 1.00 97.31 98 GLU A O 1
ATOM 748 N N . GLU A 1 99 ? 1.569 0.886 -7.822 1.00 97.56 99 GLU A N 1
ATOM 749 C CA . GLU A 1 99 ? 1.233 -0.125 -6.815 1.00 97.56 99 GLU A CA 1
ATOM 750 C C . GLU A 1 99 ? 2.262 -0.153 -5.671 1.00 97.56 99 GLU A C 1
ATOM 752 O O . GLU A 1 99 ? 1.908 -0.148 -4.489 1.00 97.56 99 GLU A O 1
ATOM 757 N N . ALA A 1 100 ? 3.556 -0.090 -5.997 1.00 97.44 100 ALA A N 1
ATOM 758 C CA . ALA A 1 100 ? 4.611 -0.010 -4.992 1.00 97.44 100 ALA A CA 1
ATOM 759 C C . ALA A 1 100 ? 4.528 1.272 -4.142 1.00 97.44 100 ALA A C 1
ATOM 761 O O . ALA A 1 100 ? 4.869 1.238 -2.957 1.00 97.44 100 ALA A O 1
ATOM 762 N N . ALA A 1 101 ? 4.095 2.399 -4.716 1.00 96.88 101 ALA A N 1
ATOM 763 C CA . ALA A 1 101 ? 3.865 3.634 -3.971 1.00 96.88 101 ALA A CA 1
ATOM 764 C C . ALA A 1 101 ? 2.677 3.490 -3.007 1.00 96.88 101 ALA A C 1
ATOM 766 O O . ALA A 1 101 ? 2.823 3.806 -1.827 1.00 96.88 101 ALA A O 1
ATOM 767 N N . LEU A 1 102 ? 1.562 2.907 -3.463 1.00 97.38 102 LEU A N 1
ATOM 768 C CA . LEU A 1 102 ? 0.400 2.624 -2.616 1.00 97.38 102 LEU A CA 1
ATOM 769 C C . LEU A 1 102 ? 0.763 1.729 -1.426 1.00 97.38 102 LEU A C 1
ATOM 771 O O . LEU A 1 102 ? 0.349 2.000 -0.297 1.00 97.38 102 LEU A O 1
ATOM 775 N N . TYR A 1 103 ? 1.584 0.697 -1.637 1.00 97.31 103 TYR A N 1
ATOM 776 C CA . TYR A 1 103 ? 2.062 -0.148 -0.541 1.00 97.31 103 TYR A CA 1
ATOM 777 C C . TYR A 1 103 ? 2.962 0.600 0.444 1.00 97.31 103 TYR A C 1
ATOM 779 O O . TYR A 1 103 ? 2.863 0.377 1.651 1.00 97.31 103 TYR A O 1
ATOM 787 N N . ARG A 1 104 ? 3.815 1.516 -0.033 1.00 96.94 104 ARG A N 1
ATOM 788 C CA . ARG A 1 104 ? 4.642 2.347 0.860 1.00 96.94 104 ARG A CA 1
ATOM 789 C C . ARG A 1 104 ? 3.808 3.265 1.744 1.00 96.94 104 ARG A C 1
ATOM 791 O O . ARG A 1 104 ? 4.254 3.567 2.844 1.00 96.94 104 ARG A O 1
ATOM 798 N N . GLU A 1 105 ? 2.636 3.692 1.288 1.00 95.69 105 GLU A N 1
ATOM 799 C CA . GLU A 1 105 ? 1.725 4.519 2.083 1.00 95.69 105 GLU A CA 1
ATOM 800 C C . GLU A 1 105 ? 0.858 3.681 3.032 1.00 95.69 105 GLU A C 1
ATOM 802 O O . GLU A 1 105 ? 0.681 4.044 4.192 1.00 95.69 105 GLU A O 1
ATOM 807 N N . THR A 1 106 ? 0.350 2.531 2.579 1.00 96.88 106 THR A N 1
ATOM 808 C CA . THR A 1 106 ? -0.590 1.712 3.366 1.00 96.88 106 THR A CA 1
AT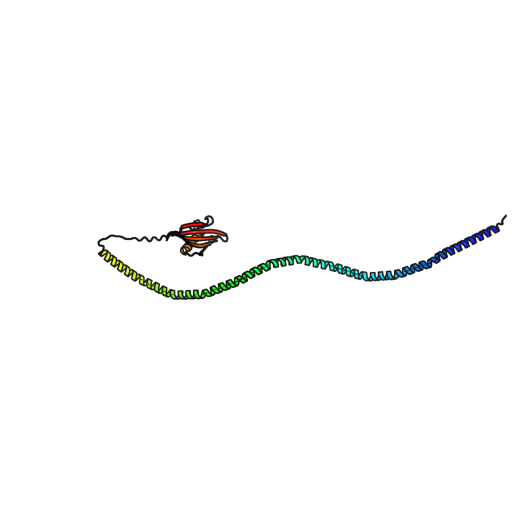OM 809 C C . THR A 1 106 ? 0.070 0.849 4.437 1.00 96.88 106 THR A C 1
ATOM 811 O O . THR A 1 106 ? -0.494 0.699 5.522 1.00 96.88 106 THR A O 1
ATOM 814 N N . ILE A 1 107 ? 1.263 0.299 4.185 1.00 97.75 107 ILE A N 1
ATOM 815 C CA . ILE A 1 107 ? 1.954 -0.570 5.152 1.00 97.75 107 ILE A CA 1
ATOM 816 C C . ILE A 1 107 ? 2.239 0.153 6.482 1.00 97.75 107 ILE A C 1
ATOM 818 O O . ILE A 1 107 ? 1.937 -0.426 7.526 1.00 97.75 107 ILE A O 1
ATOM 822 N N . PRO A 1 108 ? 2.768 1.395 6.507 1.00 97.12 108 PRO A N 1
ATOM 823 C CA . PRO A 1 108 ? 2.975 2.124 7.758 1.00 97.12 108 PRO A CA 1
ATOM 824 C C . PRO A 1 108 ? 1.693 2.327 8.569 1.00 97.12 108 PRO A C 1
ATOM 826 O O . PRO A 1 108 ? 1.718 2.115 9.777 1.00 97.12 108 PRO A O 1
ATOM 829 N N . MET A 1 109 ? 0.571 2.662 7.917 1.00 95.44 109 MET A N 1
ATOM 830 C CA . MET A 1 109 ? -0.713 2.843 8.608 1.00 95.44 109 MET A CA 1
ATOM 831 C C . MET A 1 109 ? -1.184 1.546 9.273 1.00 95.44 109 MET A C 1
ATOM 833 O O . MET A 1 109 ? -1.596 1.551 10.430 1.00 95.44 109 MET A O 1
ATOM 837 N N . LEU A 1 110 ? -1.069 0.415 8.568 1.00 96.88 110 LEU A N 1
ATOM 838 C CA . LEU A 1 110 ? -1.429 -0.893 9.119 1.00 96.88 110 LEU A CA 1
ATOM 839 C C . LEU A 1 110 ? -0.519 -1.287 10.293 1.00 96.88 110 LEU A C 1
ATOM 841 O O . LEU A 1 110 ? -0.967 -1.914 11.251 1.00 96.88 110 LEU A O 1
ATOM 845 N N . LEU A 1 111 ? 0.767 -0.927 10.231 1.00 97.19 111 LEU A N 1
ATOM 846 C CA . LEU A 1 111 ? 1.710 -1.166 11.325 1.00 97.19 111 LEU A CA 1
ATOM 847 C C . LEU A 1 111 ? 1.391 -0.315 12.558 1.00 97.19 111 LEU A C 1
ATOM 849 O O . LEU A 1 111 ? 1.524 -0.816 13.674 1.00 97.19 111 LEU A O 1
ATOM 853 N N . GLU A 1 112 ? 0.960 0.932 12.370 1.00 97.12 112 GLU A N 1
ATOM 854 C CA . GLU A 1 112 ? 0.515 1.810 13.455 1.00 97.12 112 GLU A CA 1
ATOM 855 C C . GLU A 1 112 ? -0.759 1.268 14.119 1.00 97.12 112 GLU A C 1
ATOM 857 O O . GLU A 1 112 ? -0.803 1.112 15.338 1.00 97.12 112 GLU A O 1
ATOM 862 N N . GLU A 1 113 ? -1.753 0.863 13.328 1.00 97.25 113 GLU A N 1
ATOM 863 C CA . GLU A 1 113 ? -2.972 0.226 13.837 1.00 97.25 113 GLU A CA 1
ATOM 864 C C . GLU A 1 113 ? -2.662 -1.076 14.599 1.00 97.25 113 GLU A C 1
ATOM 866 O O . GLU A 1 113 ? -3.153 -1.304 15.708 1.00 97.25 113 GLU A O 1
ATOM 871 N N . ALA A 1 114 ? -1.773 -1.914 14.059 1.00 97.38 114 ALA A N 1
ATOM 872 C CA . ALA A 1 114 ? -1.329 -3.127 14.736 1.00 97.38 114 ALA A CA 1
ATOM 873 C C . ALA A 1 114 ? -0.581 -2.834 16.050 1.00 97.38 114 ALA A C 1
ATOM 875 O O . ALA A 1 114 ? -0.687 -3.616 16.999 1.00 97.38 114 ALA A O 1
ATOM 876 N N . ALA A 1 115 ? 0.173 -1.732 16.128 1.00 97.06 115 ALA A N 1
ATOM 877 C CA . ALA A 1 115 ? 0.826 -1.298 17.360 1.00 97.06 115 ALA A CA 1
ATOM 878 C C . ALA A 1 115 ? -0.203 -0.868 18.416 1.00 97.06 115 ALA A C 1
ATOM 880 O O . ALA A 1 115 ? -0.124 -1.336 19.551 1.00 97.06 115 ALA A O 1
ATOM 881 N N . LEU A 1 116 ? -1.224 -0.097 18.026 1.00 97.25 116 LEU A N 1
ATOM 882 C CA . LEU A 1 116 ? -2.324 0.282 18.920 1.00 97.25 116 LEU A CA 1
ATOM 883 C C . LEU A 1 116 ? -3.040 -0.947 19.491 1.00 97.25 116 LEU A C 1
ATOM 885 O O . LEU A 1 116 ? -3.274 -1.023 20.697 1.00 97.25 116 LEU A O 1
ATOM 889 N N . TYR A 1 117 ? -3.338 -1.952 18.664 1.00 97.12 117 TYR A N 1
ATOM 890 C CA . TYR A 1 117 ? -3.947 -3.188 19.161 1.00 97.12 117 TYR A CA 1
ATOM 891 C C . TYR A 1 117 ? -3.032 -3.967 20.108 1.00 97.12 117 TYR A C 1
ATOM 893 O O . TYR A 1 117 ? -3.512 -4.518 21.100 1.00 97.12 117 TYR A O 1
ATOM 901 N N . ARG A 1 118 ? -1.718 -3.995 19.853 1.00 97.31 118 ARG A N 1
ATOM 902 C CA . ARG A 1 118 ? -0.752 -4.628 20.768 1.00 97.31 118 ARG A CA 1
ATOM 903 C C . ARG A 1 118 ? -0.712 -3.958 22.138 1.00 97.31 118 ARG A C 1
ATOM 905 O O . ARG A 1 118 ? -0.449 -4.653 23.114 1.00 97.31 118 ARG A O 1
ATOM 912 N N . GLU A 1 119 ? -0.980 -2.660 22.218 1.00 96.44 119 GLU A N 1
ATOM 913 C CA . GLU A 1 119 ? -1.059 -1.928 23.487 1.00 96.44 119 GLU A CA 1
ATOM 914 C C . GLU A 1 119 ? -2.421 -2.097 24.176 1.00 96.44 119 GLU A C 1
ATOM 916 O O . GLU A 1 119 ? -2.485 -2.264 25.392 1.00 96.44 119 GLU A O 1
ATOM 921 N N . GLN A 1 120 ? -3.519 -2.103 23.415 1.00 97.00 120 GLN A N 1
ATOM 922 C CA . GLN A 1 120 ? -4.876 -2.165 23.971 1.00 97.00 120 GLN A CA 1
ATOM 923 C C . GLN A 1 120 ? -5.285 -3.563 24.443 1.00 97.00 120 GLN A C 1
ATOM 925 O O . GLN A 1 120 ? -5.986 -3.689 25.447 1.00 97.00 120 GLN A O 1
ATOM 930 N N . ILE A 1 121 ? -4.866 -4.624 23.744 1.00 97.62 121 ILE A N 1
ATOM 931 C CA . ILE A 1 121 ? -5.265 -5.999 24.082 1.00 97.62 121 ILE A CA 1
ATOM 932 C C . ILE A 1 121 ? -4.841 -6.385 25.512 1.00 97.62 121 ILE A C 1
ATOM 934 O O . ILE A 1 121 ? -5.698 -6.879 26.244 1.00 97.62 121 ILE A O 1
ATOM 938 N N . PRO A 1 122 ? -3.593 -6.146 25.963 1.00 97.12 122 PRO A N 1
ATOM 939 C CA . PRO A 1 122 ? -3.197 -6.430 27.343 1.00 97.12 122 PRO A CA 1
ATOM 940 C C . PRO A 1 122 ? -4.053 -5.706 28.387 1.00 97.12 122 PRO A C 1
ATOM 942 O O . PRO A 1 122 ? -4.442 -6.322 29.375 1.00 97.12 122 PRO A O 1
ATOM 945 N N . LEU A 1 123 ? -4.405 -4.438 28.143 1.00 96.19 123 LEU A N 1
ATOM 946 C CA . LEU A 1 123 ? -5.249 -3.652 29.050 1.00 96.19 123 LEU A CA 1
ATOM 947 C C . LEU A 1 123 ? -6.663 -4.235 29.155 1.00 96.19 123 LEU A C 1
ATOM 949 O O . LEU A 1 123 ? -7.218 -4.334 30.246 1.00 96.19 123 LEU A O 1
ATOM 953 N N . LEU A 1 124 ? -7.247 -4.655 28.029 1.00 96.56 124 LEU A N 1
ATOM 954 C CA . LEU A 1 124 ? -8.548 -5.327 28.026 1.00 96.56 124 LEU A CA 1
ATOM 955 C C . LEU A 1 124 ? -8.492 -6.673 28.752 1.00 96.56 124 LEU A C 1
ATOM 957 O O . LEU A 1 124 ? -9.422 -7.011 29.479 1.00 96.56 124 LEU A O 1
ATOM 961 N N . VAL A 1 125 ? -7.408 -7.434 28.584 1.00 97.44 125 VAL A N 1
ATOM 962 C CA . VAL A 1 125 ? -7.206 -8.698 29.307 1.00 97.44 125 VAL A CA 1
ATOM 963 C C . VAL A 1 125 ? -7.125 -8.450 30.814 1.00 97.44 125 VAL A C 1
ATOM 965 O O . VAL A 1 125 ? -7.803 -9.140 31.569 1.00 97.44 125 VAL A O 1
ATOM 968 N N . GLU A 1 126 ? -6.374 -7.439 31.254 1.00 97.12 126 GLU A N 1
ATOM 969 C CA . GLU A 1 126 ? -6.280 -7.065 32.671 1.00 97.12 126 GLU A CA 1
ATOM 970 C C . GLU A 1 126 ? -7.644 -6.652 33.245 1.00 97.12 126 GLU A C 1
ATOM 972 O O . GLU A 1 126 ? -8.030 -7.107 34.320 1.00 97.12 126 GLU A O 1
ATOM 977 N N . GLN A 1 127 ? -8.425 -5.860 32.504 1.00 96.75 127 GLN A N 1
ATOM 978 C CA . GLN A 1 127 ? -9.786 -5.490 32.905 1.00 96.75 127 GLN A CA 1
ATOM 979 C C . GLN A 1 127 ? -10.710 -6.707 33.026 1.00 96.75 127 GLN A C 1
ATOM 981 O O . GLN A 1 127 ? -11.494 -6.796 33.972 1.00 96.75 127 GLN A O 1
ATOM 986 N N . VAL A 1 128 ? -10.630 -7.648 32.081 1.00 97.69 128 VAL A N 1
ATOM 987 C CA . VAL A 1 128 ? -11.428 -8.880 32.115 1.00 97.69 128 VAL A CA 1
ATOM 988 C C . VAL A 1 128 ? -11.054 -9.737 33.321 1.00 97.69 128 VAL A C 1
ATOM 990 O O . VAL A 1 128 ? -11.956 -10.225 34.001 1.00 97.69 128 VAL A O 1
ATOM 993 N N . GLU A 1 129 ? -9.763 -9.894 33.623 1.00 96.56 129 GLU A N 1
ATOM 994 C CA . GLU A 1 129 ? -9.322 -10.626 34.817 1.00 96.56 129 GLU A CA 1
ATOM 995 C C . GLU A 1 129 ? -9.775 -9.921 36.105 1.00 96.56 129 GLU A C 1
ATOM 997 O O . GLU A 1 129 ? -10.346 -10.569 36.980 1.00 96.56 129 GLU A O 1
ATOM 1002 N N . ALA A 1 130 ? -9.672 -8.591 36.191 1.00 96.56 130 ALA A N 1
ATOM 1003 C CA . ALA A 1 130 ? -10.159 -7.838 37.349 1.00 96.56 130 ALA A CA 1
ATOM 1004 C C . ALA A 1 130 ? -11.674 -8.011 37.575 1.00 96.56 130 ALA A C 1
ATOM 1006 O O . ALA A 1 130 ? -12.124 -8.211 38.704 1.00 96.56 130 ALA A O 1
ATOM 1007 N N . VAL A 1 131 ? -12.483 -7.979 36.509 1.00 96.75 131 VAL A N 1
ATOM 1008 C CA . VAL A 1 131 ? -13.927 -8.262 36.603 1.00 96.75 131 VAL A CA 1
ATOM 1009 C C . VAL A 1 131 ? -14.166 -9.709 37.034 1.00 96.75 131 VAL A C 1
ATOM 1011 O O . VAL A 1 131 ? -15.027 -9.976 37.875 1.00 96.75 131 VAL A O 1
ATOM 1014 N N . ARG A 1 132 ? -13.397 -10.654 36.491 1.00 97.00 132 ARG A N 1
ATOM 1015 C CA . ARG A 1 132 ? -13.501 -12.073 36.835 1.00 97.00 132 ARG A CA 1
ATOM 1016 C C . ARG A 1 132 ? -13.187 -12.336 38.306 1.00 97.00 132 ARG A C 1
ATOM 1018 O O . ARG A 1 132 ? -13.843 -13.188 38.898 1.00 97.00 132 ARG A O 1
ATOM 1025 N N . GLU A 1 133 ? -12.246 -11.606 38.897 1.00 96.38 133 GLU A N 1
ATOM 1026 C CA . GLU A 1 133 ? -11.929 -11.678 40.328 1.00 96.38 133 GLU A CA 1
ATOM 1027 C C . GLU A 1 133 ? -13.021 -11.059 41.216 1.00 96.38 133 GLU A C 1
ATOM 1029 O O . GLU A 1 133 ? -13.255 -11.538 42.325 1.00 96.38 133 GLU A O 1
ATOM 1034 N N . GLN A 1 134 ? -13.736 -10.039 40.732 1.00 95.88 134 GLN A N 1
ATOM 1035 C CA . GLN A 1 134 ? -14.808 -9.368 41.484 1.00 95.88 134 GLN A CA 1
ATOM 1036 C C . GLN A 1 134 ? -16.145 -10.123 41.474 1.00 95.88 134 GLN A C 1
ATOM 1038 O O . GLN A 1 134 ? -16.956 -9.952 42.383 1.00 95.88 134 GLN A O 1
ATOM 1043 N N . ILE A 1 135 ? -16.406 -10.967 40.472 1.00 96.69 135 ILE A N 1
ATOM 1044 C CA . ILE A 1 135 ? -17.676 -11.704 40.374 1.00 96.69 135 ILE A CA 1
ATOM 1045 C C . ILE A 1 135 ? -17.884 -12.694 41.542 1.00 96.69 135 ILE A C 1
ATOM 1047 O O . ILE A 1 135 ? -18.964 -12.662 42.136 1.00 96.69 135 ILE A O 1
ATOM 1051 N N . PRO A 1 136 ? -16.920 -13.565 41.911 1.00 97.25 136 PRO A N 1
ATOM 1052 C CA . PRO A 1 136 ? -17.096 -14.528 42.997 1.00 97.25 136 PRO A CA 1
ATOM 1053 C C . PRO A 1 136 ? -17.547 -13.929 44.340 1.00 97.25 136 PRO A C 1
ATOM 1055 O O . PRO A 1 136 ? -18.538 -14.433 44.872 1.00 97.25 136 PRO A O 1
ATOM 1058 N N . PRO A 1 137 ? -16.921 -12.864 44.889 1.00 95.81 137 PRO A N 1
ATOM 1059 C CA . PRO A 1 137 ? -17.361 -12.297 46.163 1.00 95.81 137 PRO A CA 1
ATOM 1060 C C . PRO A 1 137 ? -18.770 -11.695 46.085 1.00 95.81 137 PRO A C 1
ATOM 1062 O O . PRO A 1 137 ? -19.564 -11.905 46.997 1.00 95.81 137 PRO A O 1
ATOM 1065 N N . VAL A 1 138 ? -19.136 -11.035 44.979 1.00 96.44 138 VAL A N 1
ATOM 1066 C CA . VAL A 1 138 ? -20.506 -10.519 44.780 1.00 96.44 138 VAL A CA 1
ATOM 1067 C C . VAL A 1 138 ? -21.527 -11.659 44.746 1.00 96.44 138 VAL A C 1
ATOM 1069 O O . VAL A 1 138 ? -22.606 -11.558 45.328 1.00 96.44 138 VAL A O 1
ATOM 1072 N N . VAL A 1 139 ? -21.197 -12.769 44.080 1.00 96.31 139 VAL A N 1
ATOM 1073 C CA . VAL A 1 139 ? -22.052 -13.964 44.057 1.00 96.31 139 VAL A CA 1
ATOM 1074 C C . VAL A 1 139 ? -22.191 -14.568 45.458 1.00 96.31 139 VAL A C 1
ATOM 1076 O O . VAL A 1 139 ? -23.292 -14.974 45.832 1.00 96.31 139 VAL A O 1
ATOM 1079 N N . GLU A 1 140 ? -21.116 -14.596 46.246 1.00 96.38 140 GLU A N 1
ATOM 1080 C CA . GLU A 1 140 ? -21.146 -15.073 47.630 1.00 96.38 140 GLU A CA 1
ATOM 1081 C C . GLU A 1 140 ? -22.024 -14.182 48.524 1.00 96.38 140 GLU A C 1
ATOM 1083 O O . GLU A 1 140 ? -22.871 -14.690 49.261 1.00 96.38 140 GLU A O 1
ATOM 1088 N N . GLU A 1 141 ? -21.888 -12.858 48.428 1.00 95.81 141 GLU A N 1
ATOM 1089 C CA . GLU A 1 141 ? -22.739 -11.906 49.151 1.00 95.81 141 GLU A CA 1
ATOM 1090 C C . GLU A 1 141 ? -24.215 -12.054 48.770 1.00 95.81 141 GLU A C 1
ATOM 1092 O O . GLU A 1 141 ? -25.080 -12.115 49.645 1.00 95.81 141 GLU A O 1
ATOM 1097 N N . LEU A 1 142 ? -24.518 -12.195 47.476 1.00 95.69 142 LEU A N 1
ATOM 1098 C CA . LEU A 1 142 ? -25.880 -12.449 47.008 1.00 95.69 142 LEU A CA 1
ATOM 1099 C C . LEU A 1 142 ? -26.440 -13.776 47.536 1.00 95.69 142 LEU A C 1
ATOM 1101 O O . LEU A 1 142 ? -27.638 -13.850 47.816 1.00 95.69 142 LEU A O 1
ATOM 1105 N N . SER A 1 143 ? -25.606 -14.811 47.688 1.00 95.12 143 SER A N 1
ATOM 1106 C CA . SER A 1 143 ? -26.019 -16.070 48.321 1.00 95.12 143 SER A CA 1
ATOM 1107 C C . SER A 1 143 ? -26.398 -15.848 49.783 1.00 95.12 143 SER A C 1
ATOM 1109 O O . SER A 1 143 ? -27.490 -16.235 50.189 1.00 95.12 143 SER A O 1
ATOM 1111 N N . LYS A 1 144 ? -25.557 -15.140 50.547 1.00 95.38 144 LYS A N 1
ATOM 1112 C CA . LYS A 1 144 ? -25.823 -14.820 51.960 1.00 95.38 144 LYS A CA 1
ATOM 1113 C C . LYS A 1 144 ? -27.102 -14.002 52.130 1.00 95.38 144 LYS A C 1
ATOM 1115 O O . LYS A 1 144 ? -27.911 -14.303 52.997 1.00 95.38 144 LYS A O 1
ATOM 1120 N N . ILE A 1 145 ? -27.327 -13.000 51.278 1.00 94.62 145 ILE A N 1
ATOM 1121 C CA . ILE A 1 145 ? -28.568 -12.210 51.293 1.00 94.62 145 ILE A CA 1
ATOM 1122 C C . ILE A 1 145 ? -29.781 -13.098 50.986 1.00 94.62 145 ILE A C 1
ATOM 1124 O O . ILE A 1 145 ? -30.815 -12.989 51.639 1.00 94.62 145 ILE A O 1
ATOM 1128 N N . ARG A 1 146 ? -29.679 -14.003 50.005 1.00 95.50 146 ARG A N 1
ATOM 1129 C CA . ARG A 1 146 ? -30.768 -14.944 49.695 1.00 95.50 146 ARG A CA 1
ATOM 1130 C C . ARG A 1 146 ? -31.089 -15.877 50.857 1.00 95.50 146 ARG A C 1
ATOM 1132 O O . ARG A 1 146 ? -32.257 -16.209 51.029 1.00 95.50 146 ARG A O 1
ATOM 1139 N N . GLU A 1 147 ? -30.086 -16.281 51.627 1.00 95.56 147 GLU A N 1
ATOM 1140 C CA . GLU A 1 147 ? -30.262 -17.113 52.818 1.00 95.56 147 GLU A CA 1
ATOM 1141 C C . GLU A 1 147 ? -30.933 -16.358 53.974 1.00 95.56 147 GLU A C 1
ATOM 1143 O O . GLU A 1 147 ? -31.720 -16.964 54.692 1.00 95.56 147 GLU A O 1
ATOM 1148 N N . THR A 1 148 ? -30.696 -15.048 54.131 1.00 95.44 148 THR A N 1
ATOM 1149 C CA . THR A 1 148 ? -31.276 -14.249 55.231 1.00 95.44 148 THR A CA 1
ATOM 1150 C C . THR A 1 148 ? -32.666 -13.685 54.938 1.00 95.44 148 THR A C 1
ATOM 1152 O O . THR A 1 148 ? -33.424 -13.407 55.866 1.00 95.44 148 THR A O 1
ATOM 1155 N N . ILE A 1 149 ? -33.042 -13.520 53.664 1.00 96.12 149 ILE A N 1
ATOM 1156 C CA . ILE A 1 149 ? -34.370 -13.014 53.273 1.00 96.12 149 ILE A CA 1
ATOM 1157 C C . ILE A 1 149 ? -35.528 -13.800 53.924 1.00 96.12 149 ILE A C 1
ATOM 1159 O O . ILE A 1 149 ? -36.439 -13.148 54.436 1.00 96.12 149 ILE A O 1
ATOM 1163 N N . PRO A 1 150 ? -35.545 -15.150 53.940 1.00 96.00 150 PRO A N 1
ATOM 1164 C CA . PRO A 1 150 ? -36.602 -15.916 54.600 1.00 96.00 150 PRO A CA 1
ATOM 1165 C C . PRO A 1 150 ? -36.767 -15.583 56.085 1.00 96.00 150 PRO A C 1
ATOM 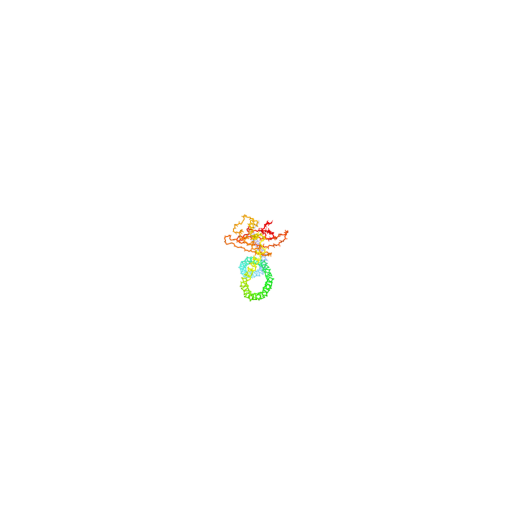1167 O O . PRO A 1 150 ? -37.899 -15.434 56.542 1.00 96.00 150 PRO A O 1
ATOM 1170 N N . ASP A 1 151 ? -35.661 -15.416 56.813 1.00 95.31 151 ASP A N 1
ATOM 1171 C CA . ASP A 1 151 ? -35.684 -15.101 58.244 1.00 95.31 151 ASP A CA 1
ATOM 1172 C C . ASP A 1 151 ? -36.243 -13.695 58.492 1.00 95.31 151 ASP A C 1
ATOM 1174 O O . ASP A 1 151 ? -37.124 -13.514 59.330 1.00 95.31 151 ASP A O 1
ATOM 1178 N N . ILE A 1 152 ? -35.810 -12.710 57.697 1.00 94.56 152 ILE A N 1
ATOM 1179 C CA . ILE A 1 152 ? -36.341 -11.339 57.758 1.00 94.56 152 ILE A CA 1
ATOM 1180 C C . ILE A 1 152 ? -37.841 -11.330 57.441 1.00 94.56 152 ILE A C 1
ATOM 1182 O O . ILE A 1 152 ? -38.617 -10.660 58.120 1.00 94.56 152 ILE A O 1
ATOM 1186 N N . LEU A 1 153 ? -38.277 -12.077 56.422 1.00 95.50 153 LEU A N 1
ATOM 1187 C CA . LEU A 1 153 ? -39.697 -12.190 56.079 1.00 95.50 153 LEU A CA 1
ATOM 1188 C C . LEU A 1 153 ? -40.505 -12.827 57.217 1.00 95.50 153 LEU A C 1
ATOM 1190 O O . LEU A 1 153 ? -41.611 -12.368 57.502 1.00 95.50 153 LEU A O 1
ATOM 1194 N N . ALA A 1 154 ? -39.956 -13.842 57.888 1.00 95.44 154 ALA A N 1
ATOM 1195 C CA . ALA A 1 154 ? -40.589 -14.460 59.048 1.00 95.44 154 ALA A CA 1
ATOM 1196 C C . ALA A 1 154 ? -40.707 -13.479 60.227 1.00 95.44 154 ALA A C 1
ATOM 1198 O O . ALA A 1 154 ? -41.757 -13.415 60.868 1.00 95.44 154 ALA A O 1
ATOM 1199 N N . GLU A 1 155 ? -39.673 -12.677 60.488 1.00 95.00 155 GLU A N 1
ATOM 1200 C CA . GLU A 1 155 ? -39.698 -11.648 61.531 1.00 95.00 155 GLU A CA 1
ATOM 1201 C C . GLU A 1 155 ? -40.712 -10.539 61.214 1.00 95.00 155 GLU A C 1
ATOM 1203 O O . GLU A 1 155 ? -41.491 -10.145 62.083 1.00 95.00 155 GLU A O 1
ATOM 1208 N N . VAL A 1 156 ? -40.790 -10.091 59.957 1.00 95.69 156 VAL A N 1
ATOM 1209 C CA . VAL A 1 156 ? -41.799 -9.118 59.505 1.00 95.69 156 VAL A CA 1
ATOM 1210 C C . VAL A 1 156 ? -43.219 -9.657 59.694 1.00 95.69 156 VAL A C 1
ATOM 1212 O O . VAL A 1 156 ? -44.086 -8.921 60.168 1.00 95.69 156 VAL A O 1
ATOM 1215 N N . GLU A 1 157 ? -43.474 -10.925 59.364 1.00 94.88 157 GLU A N 1
ATOM 1216 C CA . GLU A 1 157 ? -44.777 -11.559 59.605 1.00 94.88 157 GLU A CA 1
ATOM 1217 C C . GLU A 1 157 ? -45.093 -11.667 61.105 1.00 94.88 157 GLU A C 1
ATOM 1219 O O . GLU A 1 157 ? -46.209 -11.354 61.525 1.00 94.88 157 GLU A O 1
ATOM 1224 N N . ALA A 1 158 ? -44.109 -12.013 61.941 1.00 94.38 158 ALA A N 1
ATOM 1225 C CA . ALA A 1 158 ? -44.279 -12.048 63.394 1.00 94.38 158 ALA A CA 1
ATOM 1226 C C . ALA A 1 158 ? -44.606 -10.660 63.975 1.00 94.38 158 ALA A C 1
ATOM 1228 O O . ALA A 1 158 ? -45.537 -10.522 64.772 1.00 94.38 158 ALA A O 1
ATOM 1229 N N . VAL A 1 159 ? -43.898 -9.613 63.538 1.00 94.12 159 VAL A N 1
ATOM 1230 C CA . VAL A 1 159 ? -44.183 -8.225 63.928 1.00 94.12 159 VAL A CA 1
ATOM 1231 C C . VAL A 1 159 ? -45.574 -7.812 63.450 1.00 94.12 159 VAL A C 1
ATOM 1233 O O . VAL A 1 159 ? -46.350 -7.274 64.237 1.00 94.12 159 VAL A O 1
ATOM 1236 N N . ARG A 1 160 ? -45.939 -8.109 62.196 1.00 93.94 160 ARG A N 1
ATOM 1237 C CA . ARG A 1 160 ? -47.275 -7.820 61.651 1.00 93.94 160 ARG A CA 1
ATOM 1238 C C . ARG A 1 160 ? -48.382 -8.495 62.466 1.00 93.94 160 ARG A C 1
ATOM 1240 O O . ARG A 1 160 ? -49.432 -7.886 62.649 1.00 93.94 160 ARG A O 1
ATOM 1247 N N . ALA A 1 161 ? -48.152 -9.704 62.976 1.00 93.25 161 ALA A N 1
ATOM 1248 C CA . ALA A 1 161 ? -49.096 -10.396 63.850 1.00 93.25 161 ALA A CA 1
ATOM 1249 C C . ALA A 1 161 ? -49.169 -9.789 65.266 1.00 93.25 161 ALA A C 1
ATOM 1251 O O . ALA A 1 161 ? -50.240 -9.784 65.870 1.00 93.25 161 ALA A O 1
ATOM 1252 N N . ALA A 1 162 ? -48.059 -9.265 65.797 1.00 92.06 162 ALA A N 1
ATOM 1253 C CA . ALA A 1 162 ? -47.995 -8.686 67.141 1.00 92.06 162 ALA A CA 1
ATOM 1254 C C . ALA A 1 162 ? -48.521 -7.239 67.221 1.00 92.06 162 ALA A C 1
ATOM 1256 O O . ALA A 1 162 ? -49.098 -6.849 68.236 1.00 92.06 162 ALA A O 1
ATOM 1257 N N . VAL A 1 163 ? -48.345 -6.443 66.160 1.00 94.06 163 VAL A N 1
ATOM 1258 C CA . VAL A 1 163 ? -48.739 -5.022 66.107 1.00 94.06 163 VAL A CA 1
ATOM 1259 C C . VAL A 1 163 ? -50.208 -4.778 66.487 1.00 94.06 163 VAL A C 1
ATOM 1261 O O . VAL A 1 163 ? -50.422 -3.891 67.310 1.00 94.06 163 VAL A O 1
ATOM 1264 N N . PRO A 1 164 ? -51.212 -5.536 65.994 1.00 91.88 164 PRO A N 1
ATOM 1265 C CA . PRO A 1 164 ? -52.601 -5.365 66.422 1.00 91.88 164 PRO A CA 1
ATOM 1266 C C . PRO A 1 164 ? -52.776 -5.456 67.940 1.00 91.88 164 PRO A C 1
ATOM 1268 O O . PRO A 1 164 ? -53.421 -4.598 68.520 1.00 91.88 164 PRO A O 1
ATOM 1271 N N . GLY A 1 165 ? -52.117 -6.410 68.606 1.00 89.06 165 GLY A N 1
ATOM 1272 C CA . GLY A 1 165 ? -52.205 -6.546 70.063 1.00 89.06 165 GLY A CA 1
ATOM 1273 C C . GLY A 1 165 ? -51.587 -5.369 70.827 1.00 89.06 165 GLY A C 1
ATOM 1274 O O . GLY A 1 165 ? -52.098 -4.974 71.874 1.00 89.06 165 GLY A O 1
ATOM 1275 N N . TYR A 1 166 ? -50.509 -4.774 70.305 1.00 87.81 166 TYR A N 1
ATOM 1276 C CA . TYR A 1 166 ? -49.943 -3.545 70.871 1.00 87.81 166 TYR A CA 1
ATOM 1277 C C . TYR A 1 166 ? -50.822 -2.320 70.607 1.00 87.81 166 TYR A C 1
ATOM 1279 O O . TYR A 1 166 ? -50.916 -1.453 71.474 1.00 87.81 166 TYR A O 1
ATOM 1287 N N . LEU A 1 167 ? -51.469 -2.249 69.441 1.00 87.94 167 LEU A N 1
ATOM 1288 C CA . LEU A 1 167 ? -52.444 -1.203 69.130 1.00 87.94 167 LEU A CA 1
ATOM 1289 C C . LEU A 1 167 ? -53.666 -1.317 70.043 1.00 87.94 167 LEU A C 1
ATOM 1291 O O . LEU A 1 167 ? -54.032 -0.319 70.650 1.00 87.94 167 LEU A O 1
ATOM 1295 N N . ASP A 1 168 ? -54.202 -2.520 70.249 1.00 88.38 168 ASP A N 1
ATOM 1296 C CA . ASP A 1 168 ? -55.304 -2.777 71.183 1.00 88.38 168 ASP A CA 1
ATOM 1297 C C . ASP A 1 168 ? -54.925 -2.375 72.620 1.00 88.38 168 ASP A C 1
ATOM 1299 O O . ASP A 1 168 ? -55.715 -1.760 73.336 1.00 88.38 168 ASP A O 1
ATOM 1303 N N . GLN A 1 169 ? -53.692 -2.671 73.058 1.00 89.25 169 GLN A N 1
ATOM 1304 C CA . GLN A 1 169 ? -53.187 -2.204 74.356 1.00 89.25 169 GLN A CA 1
ATOM 1305 C C . GLN A 1 169 ? -53.074 -0.680 74.427 1.00 89.25 169 GLN A C 1
ATOM 1307 O O . GLN A 1 169 ? -53.450 -0.087 75.438 1.00 89.25 169 GLN A O 1
ATOM 1312 N N . ALA A 1 170 ? -52.549 -0.039 73.383 1.00 83.69 170 ALA A N 1
ATOM 1313 C CA . ALA A 1 170 ? -52.420 1.410 73.325 1.00 83.69 170 ALA A CA 1
ATOM 1314 C C . ALA A 1 170 ? -53.794 2.100 73.303 1.00 83.69 170 ALA A C 1
ATOM 1316 O O . ALA A 1 170 ? -53.976 3.097 73.998 1.00 83.69 170 ALA A O 1
ATOM 1317 N N . GLU A 1 171 ? -54.768 1.548 72.576 1.00 84.75 171 GLU A N 1
ATOM 1318 C CA . GLU A 1 171 ? -56.166 1.989 72.577 1.00 84.75 171 GLU A CA 1
ATOM 1319 C C . GLU A 1 171 ? -56.815 1.790 73.949 1.00 84.75 171 GLU A C 1
ATOM 1321 O O . GLU A 1 171 ? -57.511 2.684 74.426 1.00 84.75 171 GLU A O 1
ATOM 1326 N N . GLY A 1 172 ? -56.528 0.678 74.631 1.00 83.56 172 GLY A N 1
ATOM 1327 C CA . GLY A 1 172 ? -56.954 0.442 76.010 1.00 83.56 172 GLY A CA 1
ATOM 1328 C C . GLY A 1 172 ? -56.411 1.498 76.976 1.00 83.56 172 GLY A C 1
ATOM 1329 O O . GLY A 1 172 ? -57.179 2.120 77.704 1.00 83.56 172 GLY A O 1
ATOM 1330 N N . ILE A 1 173 ? -55.105 1.775 76.930 1.00 83.88 173 ILE A N 1
ATOM 1331 C CA . ILE A 1 173 ? -54.467 2.820 77.749 1.00 83.88 173 ILE A CA 1
ATOM 1332 C C . ILE A 1 173 ? -55.012 4.209 77.393 1.00 83.88 173 ILE A C 1
ATOM 1334 O O . ILE A 1 173 ? -55.236 5.026 78.284 1.00 83.88 173 ILE A O 1
ATOM 1338 N N . ALA A 1 174 ? -55.239 4.497 76.110 1.00 79.56 174 ALA A N 1
ATOM 1339 C CA . ALA A 1 174 ? -55.829 5.755 75.667 1.00 79.56 174 ALA A CA 1
ATOM 1340 C C . ALA A 1 174 ? -57.278 5.905 76.157 1.00 79.56 174 ALA A C 1
ATOM 1342 O O . ALA A 1 174 ? -57.650 6.984 76.612 1.00 79.56 174 ALA A O 1
ATOM 1343 N N . GLY A 1 175 ? -58.070 4.829 76.139 1.00 80.12 175 GLY A N 1
ATOM 1344 C CA . GLY A 1 175 ? -59.418 4.790 76.705 1.00 80.12 175 GLY A CA 1
ATOM 1345 C C . GLY A 1 175 ? -59.419 4.964 78.226 1.00 80.12 175 GLY A C 1
ATOM 1346 O O . GLY A 1 175 ? -60.221 5.730 78.765 1.00 80.12 175 GLY A O 1
ATOM 1347 N N . ASP A 1 176 ? -58.473 4.336 78.924 1.00 81.62 176 ASP A N 1
ATOM 1348 C CA . ASP A 1 176 ? -58.266 4.525 80.360 1.00 81.62 176 ASP A CA 1
ATOM 1349 C C . ASP A 1 176 ? -57.876 5.975 80.673 1.00 81.62 176 ASP A C 1
ATOM 1351 O O . ASP A 1 176 ? -58.465 6.582 81.569 1.00 81.62 176 ASP A O 1
ATOM 1355 N N . LEU A 1 177 ? -56.961 6.568 79.900 1.00 74.12 177 LEU A N 1
ATOM 1356 C CA . LEU A 1 177 ? -56.579 7.980 79.990 1.00 74.12 177 LEU A CA 1
ATOM 1357 C C . LEU A 1 177 ? -57.730 8.925 79.640 1.00 74.12 177 LEU A C 1
ATOM 1359 O O . LEU A 1 177 ? -57.851 9.963 80.280 1.00 74.12 177 LEU A O 1
ATOM 1363 N N . GLU A 1 178 ? -58.602 8.587 78.690 1.00 70.81 178 GLU A N 1
ATOM 1364 C CA . GLU A 1 178 ? -59.822 9.351 78.412 1.00 70.81 178 GLU A CA 1
ATOM 1365 C C . GLU A 1 178 ? -60.799 9.252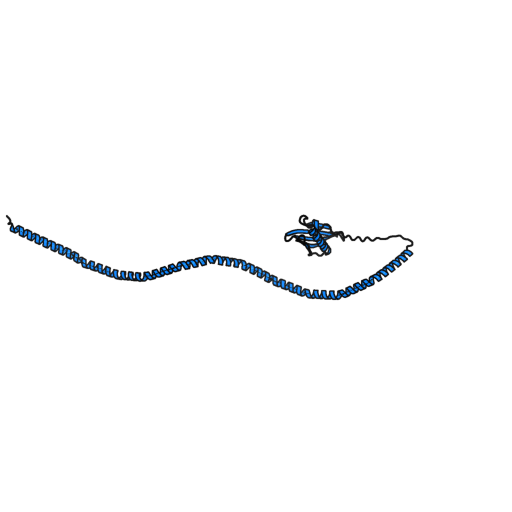 79.589 1.00 70.81 178 GLU A C 1
ATOM 1367 O O . GLU A 1 178 ? -61.435 10.238 79.948 1.00 70.81 178 GLU A O 1
ATOM 1372 N N . SER A 1 179 ? -60.901 8.094 80.245 1.00 69.75 179 SER A N 1
ATOM 1373 C CA . SER A 1 179 ? -61.759 7.910 81.420 1.00 69.75 179 SER A CA 1
ATOM 1374 C C . SER A 1 179 ? -61.225 8.651 82.653 1.00 69.75 179 SER A C 1
ATOM 1376 O O . SER A 1 179 ? -61.994 9.272 83.390 1.00 69.75 179 SER A O 1
ATOM 1378 N N . VAL A 1 180 ? -59.905 8.642 82.858 1.00 70.44 180 VAL A N 1
ATOM 1379 C CA . VAL A 1 180 ? -59.207 9.399 83.904 1.00 70.44 180 VAL A CA 1
ATOM 1380 C C . VAL A 1 180 ? -59.242 10.887 83.576 1.00 70.44 180 VAL A C 1
ATOM 1382 O O . VAL A 1 180 ? -59.495 11.689 84.464 1.00 70.44 180 VAL A O 1
ATOM 1385 N N . GLY A 1 181 ? -59.093 11.257 82.307 1.00 60.22 181 GLY A N 1
ATOM 1386 C CA . GLY A 1 181 ? -59.241 12.611 81.785 1.00 60.22 181 GLY A CA 1
ATOM 1387 C C . GLY A 1 181 ? -60.672 13.131 81.893 1.00 60.22 181 GLY A C 1
ATOM 1388 O O . GLY A 1 181 ? -60.855 14.282 82.251 1.00 60.22 181 GLY A O 1
ATOM 1389 N N . LYS A 1 182 ? -61.702 12.298 81.701 1.00 59.88 182 LYS A N 1
ATOM 1390 C CA . LYS A 1 182 ? -63.109 12.634 81.986 1.00 59.88 182 LYS A CA 1
ATOM 1391 C C . LYS A 1 182 ? -63.356 12.805 83.482 1.00 59.88 182 LYS A C 1
ATOM 1393 O O . LYS A 1 182 ? -64.081 13.712 83.868 1.00 59.88 182 LYS A O 1
ATOM 1398 N N . LYS A 1 183 ? -62.732 11.977 84.327 1.00 59.56 183 LYS A N 1
ATOM 1399 C CA . LYS A 1 183 ? -62.811 12.086 85.796 1.00 59.56 183 LYS A CA 1
ATOM 1400 C C . LYS A 1 183 ? -62.002 13.259 86.367 1.00 59.56 183 LYS A C 1
ATOM 1402 O O . LYS A 1 183 ? -62.372 13.790 87.405 1.00 59.56 183 LYS A O 1
ATOM 1407 N N . ALA A 1 184 ? -60.921 13.668 85.707 1.00 53.72 184 ALA A N 1
ATOM 1408 C CA . ALA A 1 184 ? -60.089 14.818 86.074 1.00 53.72 184 ALA A CA 1
ATOM 1409 C C . ALA A 1 184 ? -60.505 16.114 85.346 1.00 53.72 184 ALA A C 1
ATOM 1411 O O . ALA A 1 184 ? -60.091 17.204 85.730 1.00 53.72 184 ALA A O 1
ATOM 1412 N N . GLY A 1 185 ? -61.329 15.991 84.306 1.00 43.66 185 GLY A N 1
ATOM 1413 C CA . GLY A 1 185 ? -61.721 17.028 83.356 1.00 43.66 185 GLY A CA 1
ATOM 1414 C C . GLY A 1 185 ? -63.198 17.404 83.423 1.00 43.66 185 GLY A C 1
ATOM 1415 O O . GLY A 1 185 ? -63.742 17.891 82.435 1.00 43.66 185 GLY A O 1
ATOM 1416 N N . GLU A 1 186 ? -63.826 17.307 84.599 1.00 47.31 186 GLU A N 1
ATOM 1417 C CA . GLU A 1 186 ? -65.020 18.116 84.917 1.00 47.31 186 GLU A CA 1
ATOM 1418 C C . GLU A 1 186 ? -64.717 19.631 84.984 1.00 47.31 186 GLU A C 1
ATOM 1420 O O . GLU A 1 186 ? -65.571 20.443 85.333 1.00 47.31 186 GLU A O 1
ATOM 1425 N N . GLY A 1 187 ? -63.530 20.054 84.549 1.00 47.22 187 GLY A N 1
ATOM 1426 C CA . GLY A 1 187 ? -63.293 21.421 84.118 1.00 47.22 187 GLY A CA 1
ATOM 1427 C C . GLY A 1 187 ? -62.027 21.559 83.287 1.00 47.22 187 GLY A C 1
ATOM 1428 O O . GLY A 1 187 ? -60.995 21.893 83.849 1.00 47.22 187 GLY A O 1
ATOM 1429 N N . ALA A 1 188 ? -62.101 21.335 81.969 1.00 36.75 188 ALA A N 1
ATOM 1430 C CA . ALA A 1 188 ? -61.492 22.222 80.963 1.00 36.75 188 ALA A CA 1
ATOM 1431 C C . ALA A 1 188 ? -61.516 21.631 79.539 1.00 36.75 188 ALA A C 1
ATOM 1433 O O . ALA A 1 188 ? -60.731 20.764 79.183 1.00 36.75 188 ALA A O 1
ATOM 1434 N N . VAL A 1 189 ? -62.398 22.222 78.732 1.00 37.41 189 VAL A N 1
ATOM 1435 C CA . VAL A 1 189 ? -62.177 22.708 77.359 1.00 37.41 189 VAL A CA 1
ATOM 1436 C C . VAL A 1 189 ? -61.671 21.719 76.291 1.00 37.41 189 VAL A C 1
ATOM 1438 O O . VAL A 1 189 ? -60.492 21.408 76.167 1.00 37.41 189 VAL A O 1
ATOM 1441 N N . GLN A 1 190 ? -62.624 21.362 75.423 1.00 42.75 190 GLN A N 1
ATOM 1442 C CA . GLN A 1 190 ? -62.484 21.115 73.982 1.00 42.75 190 GLN A CA 1
ATOM 1443 C C . GLN A 1 190 ? -61.209 21.695 73.346 1.00 42.75 190 GLN A C 1
ATOM 1445 O O . GLN A 1 190 ? -61.031 22.908 73.276 1.00 42.75 190 GLN A O 1
ATOM 1450 N N . GLY A 1 191 ? -60.390 20.832 72.753 1.00 35.34 191 GLY A N 1
ATOM 1451 C CA . GLY A 1 191 ? -59.242 21.261 71.961 1.00 35.34 191 GLY A CA 1
ATOM 1452 C C . GLY A 1 191 ? -58.754 20.159 71.039 1.00 35.34 191 GLY A C 1
ATOM 1453 O O . GLY A 1 191 ? -57.670 19.625 71.227 1.00 35.34 191 GLY A O 1
ATOM 1454 N N . VAL A 1 192 ? -59.574 19.793 70.053 1.00 38.78 192 VAL A N 1
ATOM 1455 C CA . VAL A 1 192 ? -59.161 18.924 68.946 1.00 38.78 192 VAL A CA 1
ATOM 1456 C C . VAL A 1 192 ? -58.070 19.649 68.154 1.00 38.78 192 VAL A C 1
ATOM 1458 O O . VAL A 1 192 ? -58.351 20.608 67.440 1.00 38.78 192 VAL A O 1
ATOM 1461 N N . MET A 1 193 ? -56.822 19.194 68.266 1.00 39.19 193 MET A N 1
ATOM 1462 C CA . MET A 1 193 ? -55.786 19.526 67.292 1.00 39.19 193 MET A CA 1
ATOM 1463 C C . MET A 1 193 ? -55.992 18.652 66.053 1.00 39.19 193 MET A C 1
ATOM 1465 O O . MET A 1 193 ? -55.569 17.500 66.001 1.00 39.19 193 MET A O 1
ATOM 1469 N N . THR A 1 194 ? -56.646 19.205 65.034 1.00 39.75 194 THR A N 1
ATOM 1470 C CA . THR A 1 194 ? -56.568 18.690 63.665 1.00 39.75 194 THR A CA 1
ATOM 1471 C C . THR A 1 194 ? -55.148 18.919 63.143 1.00 39.75 194 THR A C 1
ATOM 1473 O O . THR A 1 194 ? -54.813 20.013 62.688 1.00 39.75 194 THR A O 1
ATOM 1476 N N . GLY A 1 195 ? -54.301 17.897 63.260 1.00 34.50 195 GLY A N 1
ATOM 1477 C CA . GLY A 1 195 ? -52.956 17.874 62.697 1.00 34.50 195 GLY A CA 1
ATOM 1478 C C . GLY A 1 195 ? -53.001 17.897 61.172 1.00 34.50 195 GLY A C 1
ATOM 1479 O O . GLY A 1 195 ? -53.485 16.972 60.524 1.00 34.50 195 GLY A O 1
ATOM 1480 N N . ILE A 1 196 ? -52.500 18.990 60.611 1.00 44.12 196 ILE A N 1
ATOM 1481 C CA . ILE A 1 196 ? -52.264 19.203 59.188 1.00 44.12 196 ILE A CA 1
ATOM 1482 C C . ILE A 1 196 ? -51.125 18.270 58.762 1.00 44.12 196 ILE A C 1
ATOM 1484 O O . ILE A 1 196 ? -49.969 18.535 59.071 1.00 44.12 196 ILE A O 1
ATOM 1488 N N . ILE A 1 197 ? -51.429 17.208 58.018 1.00 36.44 197 ILE A N 1
ATOM 1489 C CA . ILE A 1 197 ? -50.434 16.543 57.169 1.00 36.44 197 ILE A CA 1
ATOM 1490 C C . ILE A 1 197 ? -50.859 16.793 55.729 1.00 36.44 197 ILE A C 1
ATOM 1492 O O . ILE A 1 197 ? -51.591 16.023 55.112 1.00 36.44 197 ILE A O 1
ATOM 1496 N N . LYS A 1 198 ? -50.435 17.945 55.211 1.00 34.59 198 LYS A N 1
ATOM 1497 C CA . LYS A 1 198 ? -50.499 18.268 53.790 1.00 34.59 198 LYS A CA 1
ATOM 1498 C C . LYS A 1 198 ? -49.070 18.159 53.270 1.00 34.59 198 LYS A C 1
ATOM 1500 O O . LYS A 1 198 ? -48.316 19.122 53.335 1.00 34.59 198 LYS A O 1
ATOM 1505 N N . ALA A 1 199 ? -48.685 16.959 52.840 1.00 42.00 199 ALA A N 1
ATOM 1506 C CA . ALA A 1 199 ? -47.414 16.746 52.156 1.00 42.00 199 ALA A CA 1
ATOM 1507 C C . ALA A 1 199 ? -47.371 17.633 50.892 1.00 42.00 199 ALA A C 1
ATOM 1509 O O . ALA A 1 199 ? -48.318 17.581 50.096 1.00 42.00 199 ALA A O 1
ATOM 1510 N N . PRO A 1 200 ? -46.339 18.471 50.687 1.00 39.59 200 PRO A N 1
ATOM 1511 C CA . PRO A 1 200 ? -46.282 19.354 49.533 1.00 39.59 200 PRO A CA 1
ATOM 1512 C C . PRO A 1 200 ? -45.685 18.599 48.342 1.00 39.59 200 PRO A C 1
ATOM 1514 O O . PRO A 1 200 ? -44.489 18.641 48.087 1.00 39.59 200 PRO A O 1
ATOM 1517 N N . VAL A 1 201 ? -46.526 17.902 47.577 1.00 46.75 201 VAL A N 1
ATOM 1518 C CA . VAL A 1 201 ? -46.116 17.303 46.297 1.00 46.75 201 VAL A CA 1
ATOM 1519 C C . VAL A 1 201 ? -46.454 18.265 45.157 1.00 46.75 201 VAL A C 1
ATOM 1521 O O . VAL A 1 201 ? -47.331 18.012 44.338 1.00 46.75 201 VAL A O 1
ATOM 1524 N N . SER A 1 202 ? -45.778 19.412 45.111 1.00 48.22 202 SER A N 1
ATOM 1525 C CA . SER A 1 202 ? -45.770 20.288 43.932 1.00 48.22 202 SER A CA 1
ATOM 1526 C C . SER A 1 202 ? -44.514 19.996 43.114 1.00 48.22 202 SER A C 1
ATOM 1528 O O . SER A 1 202 ? -43.501 20.692 43.213 1.00 48.22 202 SER A O 1
ATOM 1530 N N . ILE A 1 203 ? -44.567 18.910 42.339 1.00 54.09 203 ILE A N 1
ATOM 1531 C CA . ILE A 1 203 ? -43.477 18.462 41.470 1.00 54.09 203 ILE A CA 1
ATOM 1532 C C . ILE A 1 203 ? -43.557 19.226 40.138 1.00 54.09 203 ILE A C 1
ATOM 1534 O O . ILE A 1 203 ? -44.260 18.858 39.201 1.00 54.09 203 ILE A O 1
ATOM 1538 N N . VAL A 1 204 ? -42.818 20.333 40.104 1.00 55.09 204 VAL A N 1
ATOM 1539 C CA . VAL A 1 204 ? -42.052 20.853 38.962 1.00 55.09 204 VAL A CA 1
ATOM 1540 C C . VAL A 1 204 ? -42.747 20.843 37.599 1.00 55.09 204 VAL A C 1
ATOM 1542 O O . VAL A 1 204 ? -42.556 19.926 36.804 1.00 55.09 204 VAL A O 1
ATOM 1545 N N . SER A 1 205 ? -43.498 21.902 37.300 1.00 52.16 205 SER A N 1
ATOM 1546 C CA . SER A 1 205 ? -44.215 22.086 36.029 1.00 52.16 205 SER A CA 1
ATOM 1547 C C . SER A 1 205 ? -43.348 22.489 34.832 1.00 52.16 205 SER A C 1
ATOM 1549 O O . SER A 1 205 ? -43.792 22.303 33.708 1.00 52.16 205 SER A O 1
ATOM 1551 N N . ASN A 1 206 ? -42.120 22.990 35.039 1.00 53.06 206 ASN A N 1
ATOM 1552 C CA . ASN A 1 206 ? -41.451 23.806 34.009 1.00 53.06 206 ASN A CA 1
ATOM 1553 C C . ASN A 1 206 ? -40.017 23.376 33.634 1.00 53.06 206 ASN A C 1
ATOM 1555 O O . ASN A 1 206 ? -39.362 24.093 32.881 1.00 53.06 206 ASN A O 1
ATOM 1559 N N . ILE A 1 207 ? -39.498 22.231 34.115 1.00 55.16 207 ILE A N 1
ATOM 1560 C CA . ILE A 1 207 ? -38.148 21.762 33.713 1.00 55.16 207 ILE A CA 1
ATOM 1561 C C . ILE A 1 207 ? -38.079 21.556 32.193 1.00 55.16 207 ILE A C 1
ATOM 1563 O O . ILE A 1 207 ? -37.105 21.951 31.574 1.00 55.16 207 ILE A O 1
ATOM 1567 N N . GLY A 1 208 ? -39.131 21.051 31.550 1.00 49.12 208 GLY A N 1
ATOM 1568 C CA . GLY A 1 208 ? -39.127 20.864 30.095 1.00 49.12 208 GLY A CA 1
ATOM 1569 C C . GLY A 1 208 ? -39.047 22.158 29.266 1.00 49.12 208 GLY A C 1
ATOM 1570 O O . GLY A 1 208 ? -38.590 22.109 28.128 1.00 49.12 208 GLY A O 1
ATOM 1571 N N . ASP A 1 209 ? -39.461 23.303 29.818 1.00 55.41 209 ASP A N 1
ATOM 1572 C CA . ASP A 1 209 ? -39.680 24.538 29.049 1.00 55.41 209 ASP A CA 1
ATOM 1573 C C . ASP A 1 209 ? -38.428 25.407 28.908 1.00 55.41 209 ASP A C 1
ATOM 1575 O O . ASP A 1 209 ? -38.293 26.112 27.909 1.00 55.41 209 ASP A O 1
ATOM 1579 N N . ASN A 1 210 ? -37.515 25.330 29.881 1.00 52.84 210 ASN A N 1
ATOM 1580 C CA . ASN A 1 210 ? -36.314 26.170 29.942 1.00 52.84 210 ASN A CA 1
ATOM 1581 C C . ASN A 1 210 ? -35.007 25.403 29.707 1.00 52.84 210 ASN A C 1
ATOM 1583 O O . ASN A 1 210 ? -33.971 26.025 29.504 1.00 52.84 210 ASN A O 1
ATOM 1587 N N . VAL A 1 211 ? -35.020 24.068 29.745 1.00 54.31 211 VAL A N 1
ATOM 1588 C CA . VAL A 1 211 ? -33.794 23.261 29.586 1.00 54.31 211 VAL A CA 1
ATOM 1589 C C . VAL A 1 211 ? -33.295 23.262 28.145 1.00 54.31 211 VAL A C 1
ATOM 1591 O O . VAL A 1 211 ? -32.109 23.066 27.910 1.00 54.31 211 VAL A O 1
ATOM 1594 N N . LEU A 1 212 ? -34.186 23.463 27.175 1.00 54.78 212 LEU A N 1
ATOM 1595 C CA . LEU A 1 212 ? -33.901 23.307 25.755 1.00 54.78 212 LEU A CA 1
ATOM 1596 C C . LEU A 1 212 ? -34.661 24.394 24.999 1.00 54.78 212 LEU A C 1
ATOM 1598 O O . LEU A 1 212 ? -35.845 24.595 25.263 1.00 54.78 212 LEU A O 1
ATOM 1602 N N . ASN A 1 213 ? -34.002 25.086 24.064 1.00 55.22 213 ASN A N 1
ATOM 1603 C CA . ASN A 1 213 ? -34.658 26.055 23.180 1.00 55.22 213 ASN A CA 1
ATOM 1604 C C . ASN A 1 213 ? -35.960 25.454 22.623 1.00 55.22 213 ASN A C 1
ATOM 1606 O O . ASN A 1 213 ? -35.950 24.513 21.827 1.00 55.22 213 ASN A O 1
ATOM 1610 N N . SER A 1 214 ? -37.087 25.993 23.087 1.00 53.69 214 SER A N 1
ATOM 1611 C CA . SER A 1 214 ? -38.407 25.355 23.036 1.00 53.69 214 SER A CA 1
ATOM 1612 C C . SER A 1 214 ? -38.974 25.168 21.627 1.00 53.69 214 SER A C 1
ATOM 1614 O O . SER A 1 214 ? -39.995 24.504 21.465 1.00 53.69 214 SER A O 1
ATOM 1616 N N . SER A 1 215 ? -38.317 25.717 20.604 1.00 60.34 215 SER A N 1
ATOM 1617 C CA . SER A 1 215 ? -38.744 25.642 19.209 1.00 60.34 215 SER A CA 1
ATOM 1618 C C . SER A 1 215 ? -38.435 24.311 18.514 1.00 60.34 215 SER A C 1
ATOM 1620 O O . SER A 1 215 ? -39.016 24.051 17.464 1.00 60.34 215 SER A O 1
ATOM 1622 N N . GLU A 1 216 ? -37.537 23.470 19.046 1.00 65.31 216 GLU A N 1
ATOM 1623 C CA . GLU A 1 216 ? -37.094 22.239 18.354 1.00 65.31 216 GLU A CA 1
ATOM 1624 C C . GLU A 1 216 ? -37.704 20.933 18.908 1.00 65.31 216 GLU A C 1
ATOM 1626 O O . GLU A 1 216 ? -37.605 19.872 18.269 1.00 65.31 216 GLU A O 1
ATOM 1631 N N . LEU A 1 217 ? -38.395 21.012 20.050 1.00 73.88 217 LEU A N 1
ATOM 1632 C CA . LEU A 1 217 ? -38.962 19.865 20.763 1.00 73.88 217 LEU A CA 1
ATOM 1633 C C . LEU A 1 217 ? -40.473 19.769 20.646 1.00 73.88 217 LEU A C 1
ATOM 1635 O O . LEU A 1 217 ? -41.182 20.770 20.727 1.00 73.88 217 LEU A O 1
ATOM 1639 N N . ASN A 1 218 ? -40.959 18.536 20.535 1.00 79.38 218 ASN A N 1
ATOM 1640 C CA . ASN A 1 218 ? -42.382 18.242 20.662 1.00 79.38 218 ASN A CA 1
ATOM 1641 C C . ASN A 1 218 ? -42.786 17.986 22.130 1.00 79.38 218 ASN A C 1
ATOM 1643 O O . ASN A 1 218 ? -41.944 17.802 23.012 1.00 79.38 218 ASN A O 1
ATOM 1647 N N . ASP A 1 219 ? -44.094 17.970 22.387 1.00 80.56 219 ASP A N 1
ATOM 1648 C CA . ASP A 1 219 ? -44.647 17.822 23.740 1.00 80.56 219 ASP A CA 1
ATOM 1649 C C . ASP A 1 219 ? -44.305 16.467 24.386 1.00 80.56 219 ASP A C 1
ATOM 1651 O O . ASP A 1 219 ? -44.099 16.381 25.594 1.00 80.56 219 ASP A O 1
ATOM 1655 N N . GLU A 1 220 ? -44.176 15.403 23.587 1.00 82.88 220 GLU A N 1
ATOM 1656 C CA . GLU A 1 220 ? -43.809 14.069 24.079 1.00 82.88 220 GLU A CA 1
ATOM 1657 C C . GLU A 1 220 ? -42.351 14.020 24.573 1.00 82.88 220 GLU A C 1
ATOM 1659 O O . GLU A 1 220 ? -42.072 13.502 25.654 1.00 82.88 220 GLU A O 1
ATOM 1664 N N . GLU A 1 221 ? -41.412 14.568 23.795 1.00 81.25 221 GLU A N 1
ATOM 1665 C CA . GLU A 1 221 ? -39.986 14.653 24.140 1.00 81.25 221 GLU A CA 1
ATOM 1666 C C . GLU A 1 221 ? -39.789 15.462 25.432 1.00 81.25 221 GLU A C 1
ATOM 1668 O O . GLU A 1 221 ? -38.958 15.114 26.278 1.00 81.25 221 GLU A O 1
ATOM 1673 N N . ARG A 1 222 ? -40.600 16.511 25.606 1.00 78.06 222 ARG A N 1
ATOM 1674 C CA . ARG A 1 222 ? -40.625 17.359 26.800 1.00 78.06 222 ARG A CA 1
ATOM 1675 C C . ARG A 1 222 ? -41.073 16.588 28.039 1.00 78.06 222 ARG A C 1
ATOM 1677 O O . ARG A 1 222 ? -40.382 16.625 29.057 1.00 78.06 222 ARG A O 1
ATOM 1684 N N . GLU A 1 223 ? -42.177 15.851 27.945 1.00 78.50 223 GLU A N 1
ATOM 1685 C CA . GLU A 1 223 ? -42.713 15.101 29.085 1.00 78.50 223 GLU A CA 1
ATOM 1686 C C . GLU A 1 223 ? -41.790 13.942 29.490 1.00 78.50 223 GLU A C 1
ATOM 1688 O O . GLU A 1 223 ? -41.486 13.773 30.668 1.00 78.50 223 GLU A O 1
ATOM 1693 N N . ARG A 1 224 ? -41.220 13.205 28.528 1.00 81.12 224 ARG A N 1
ATOM 1694 C CA . ARG A 1 224 ? -40.257 12.129 28.836 1.00 81.12 224 ARG A CA 1
ATOM 1695 C C . ARG A 1 224 ? -38.981 12.643 29.491 1.00 81.12 224 ARG A C 1
ATOM 1697 O O . ARG A 1 224 ? -38.462 12.021 30.417 1.00 81.12 224 ARG A O 1
ATOM 1704 N N . THR A 1 225 ? -38.488 13.794 29.043 1.00 80.50 225 THR A N 1
ATOM 1705 C CA . THR A 1 225 ? -37.340 14.452 29.679 1.00 80.50 225 THR A CA 1
ATOM 1706 C C . THR A 1 225 ? -37.668 14.866 31.109 1.00 80.50 225 THR A C 1
ATOM 1708 O O . THR A 1 225 ? -36.830 14.723 32.001 1.00 80.50 225 THR A O 1
ATOM 1711 N N . ARG A 1 226 ? -38.896 15.334 31.350 1.00 77.69 226 ARG A N 1
ATOM 1712 C CA . ARG A 1 226 ? -39.374 15.726 32.675 1.00 77.69 226 ARG A CA 1
ATOM 1713 C C . ARG A 1 226 ? -39.452 14.541 33.635 1.00 77.69 226 ARG A C 1
ATOM 1715 O O . ARG A 1 226 ? -38.910 14.645 34.733 1.00 77.69 226 ARG A O 1
ATOM 1722 N N . GLU A 1 227 ? -40.062 13.431 33.223 1.00 78.81 227 GLU A N 1
ATOM 1723 C CA . GLU A 1 227 ? -40.170 12.206 34.034 1.00 78.81 227 GLU A CA 1
ATOM 1724 C C . GLU A 1 227 ? -38.792 11.733 34.510 1.00 78.81 227 GLU A C 1
ATOM 1726 O O . GLU A 1 227 ? -38.552 11.546 35.704 1.00 78.81 227 GLU A O 1
ATOM 1731 N N . VAL A 1 228 ? -37.855 11.630 33.568 1.00 84.19 228 VAL A N 1
ATOM 1732 C CA . VAL A 1 228 ? -36.486 11.195 33.842 1.00 84.19 228 VAL A CA 1
ATOM 1733 C C . VAL A 1 228 ? -35.724 12.186 34.732 1.00 84.19 228 VAL A C 1
ATOM 1735 O O . VAL A 1 228 ? -34.970 11.781 35.620 1.00 84.19 228 VAL A O 1
ATOM 1738 N N . SER A 1 229 ? -35.931 13.490 34.535 1.00 77.88 229 SER A N 1
ATOM 1739 C CA . SER A 1 229 ? -35.314 14.519 35.378 1.00 77.88 229 SER A CA 1
ATOM 1740 C C . SER A 1 229 ? -35.791 14.422 36.828 1.00 77.88 229 SER A C 1
ATOM 1742 O O . SER A 1 229 ? -34.981 14.550 37.743 1.00 77.88 229 SER A O 1
ATOM 1744 N N . ILE A 1 230 ? -37.081 14.154 37.056 1.00 76.44 230 ILE A N 1
ATOM 1745 C CA . ILE A 1 230 ? -37.639 13.985 38.406 1.00 76.44 230 ILE A CA 1
ATOM 1746 C C . ILE A 1 230 ? -36.998 12.781 39.102 1.00 76.44 230 ILE A C 1
ATOM 1748 O O . ILE A 1 230 ? -36.572 12.901 40.251 1.00 76.44 230 ILE A O 1
ATOM 1752 N N . GLU A 1 231 ? -36.860 11.652 38.402 1.00 76.38 231 GLU A N 1
ATOM 1753 C CA . GLU A 1 231 ? -36.218 10.452 38.950 1.00 76.38 231 GLU A CA 1
ATOM 1754 C C . GLU A 1 231 ? -34.770 10.732 39.387 1.00 76.38 231 GLU A C 1
ATOM 1756 O O . GLU A 1 231 ? -34.350 10.359 40.487 1.00 76.38 231 GLU A O 1
ATOM 1761 N N . LEU A 1 232 ? -34.008 11.448 38.556 1.00 80.38 232 LEU A N 1
ATOM 1762 C CA . LEU A 1 232 ? -32.627 11.808 38.872 1.00 80.38 232 LEU A CA 1
ATOM 1763 C C . LEU A 1 232 ? -32.525 12.732 40.085 1.00 80.38 232 LEU A C 1
ATOM 1765 O O . LEU A 1 232 ? -31.655 12.512 40.933 1.00 80.38 232 LEU A O 1
ATOM 1769 N N . LEU A 1 233 ? -33.431 13.704 40.208 1.00 76.56 233 LEU A N 1
ATOM 1770 C CA . LEU A 1 233 ? -33.495 14.603 41.362 1.00 76.56 233 LEU A CA 1
ATOM 1771 C C . LEU A 1 233 ? -33.822 13.861 42.662 1.00 76.56 233 LEU A C 1
ATOM 1773 O O . LEU A 1 233 ? -33.314 14.239 43.717 1.00 76.56 233 LEU A O 1
ATOM 1777 N N . THR A 1 234 ? -34.621 12.792 42.599 1.00 70.31 234 THR A N 1
ATOM 1778 C CA . THR A 1 234 ? -34.862 11.911 43.751 1.00 70.31 234 THR A CA 1
ATOM 1779 C C . THR A 1 234 ? -33.647 11.037 44.071 1.00 70.31 234 THR A C 1
ATOM 1781 O O . THR A 1 234 ? -33.368 10.809 45.245 1.00 70.31 234 THR A O 1
ATOM 1784 N N . SER A 1 235 ? -32.893 10.584 43.061 1.00 71.81 235 SER A N 1
ATOM 1785 C CA . SER A 1 235 ? -31.695 9.756 43.277 1.00 71.81 235 SER A CA 1
ATOM 1786 C C . SER A 1 235 ? -30.545 10.528 43.939 1.00 71.81 235 SER A C 1
ATOM 1788 O O . SER A 1 235 ? -29.890 10.006 44.836 1.00 71.81 235 SER A O 1
ATOM 1790 N N . GLY A 1 236 ? -30.312 11.782 43.527 1.00 66.69 236 GLY A N 1
ATOM 1791 C CA . GLY A 1 236 ? -29.366 12.705 44.161 1.00 66.69 236 GLY A CA 1
ATOM 1792 C C . GLY A 1 236 ? -27.876 12.344 44.066 1.00 66.69 236 GLY A C 1
ATOM 1793 O O . GLY A 1 236 ? -27.098 12.920 44.828 1.00 66.69 236 GLY A O 1
ATOM 1794 N N . ILE A 1 237 ? -27.477 11.427 43.175 1.00 74.75 237 ILE A N 1
ATOM 1795 C CA . ILE A 1 237 ? -26.085 10.972 43.000 1.00 74.75 237 ILE A CA 1
ATOM 1796 C C . ILE A 1 237 ? -25.477 11.625 41.741 1.00 74.75 237 ILE A C 1
ATOM 1798 O O . ILE A 1 237 ? -25.957 11.356 40.636 1.00 74.75 237 ILE A O 1
ATOM 1802 N N . PRO A 1 238 ? -24.431 12.467 41.868 1.00 84.00 238 PRO A N 1
ATOM 1803 C CA . PRO A 1 238 ? -23.684 12.998 40.725 1.00 84.00 238 PRO A CA 1
ATOM 1804 C C . PRO A 1 238 ? -23.064 11.898 39.863 1.00 84.00 238 PRO A C 1
ATOM 1806 O O . PRO A 1 238 ? -22.578 10.894 40.375 1.00 84.00 238 PRO A O 1
ATOM 1809 N N . GLY A 1 239 ? -23.094 12.086 38.546 1.00 78.81 239 GLY A N 1
ATOM 1810 C CA . GLY A 1 239 ? -22.663 11.104 37.551 1.00 78.81 239 GLY A CA 1
ATOM 1811 C C . GLY A 1 239 ? -23.764 10.144 37.093 1.00 78.81 239 GLY A C 1
ATOM 1812 O O . GLY A 1 239 ? -23.580 9.468 36.082 1.00 78.81 239 GLY A O 1
ATOM 1813 N N . ASN A 1 240 ? -24.921 10.101 37.767 1.00 86.31 240 ASN A N 1
ATOM 1814 C CA . ASN A 1 240 ? -26.043 9.290 37.300 1.00 86.31 240 ASN A CA 1
ATOM 1815 C C . ASN A 1 240 ? -26.602 9.830 35.983 1.00 86.31 240 ASN A C 1
ATOM 1817 O O . ASN A 1 240 ? -26.931 11.012 35.855 1.00 86.31 240 ASN A O 1
ATOM 1821 N N . VAL A 1 241 ? -26.771 8.912 35.035 1.00 89.19 241 VAL A N 1
ATOM 1822 C CA . VAL A 1 241 ? -27.403 9.159 33.742 1.00 89.19 241 VAL A CA 1
ATOM 1823 C C . VAL A 1 241 ? -28.695 8.363 33.672 1.00 89.19 241 VAL A C 1
ATOM 1825 O O . VAL A 1 241 ? -28.763 7.199 34.081 1.00 89.19 241 VAL A O 1
ATOM 1828 N N . ARG A 1 242 ? -29.729 8.981 33.118 1.00 88.94 242 ARG A N 1
ATOM 1829 C CA . ARG A 1 242 ? -30.957 8.298 32.739 1.00 88.94 242 ARG A CA 1
ATOM 1830 C C . ARG A 1 242 ? -31.294 8.608 31.298 1.00 88.94 242 ARG A C 1
ATOM 1832 O O . ARG A 1 242 ? -31.226 9.752 30.860 1.00 88.94 242 ARG A O 1
ATOM 1839 N N . GLU A 1 243 ? -31.670 7.567 30.573 1.00 90.75 243 GLU A N 1
ATOM 1840 C CA . GLU A 1 243 ? -32.011 7.653 29.163 1.00 90.75 243 GLU A CA 1
ATOM 1841 C C . GLU A 1 243 ? -33.479 7.316 28.943 1.00 90.75 243 GLU A C 1
ATOM 1843 O O . GLU A 1 243 ? -34.041 6.437 29.596 1.00 90.75 243 GLU A O 1
ATOM 1848 N N . TRP A 1 244 ? -34.079 7.958 27.951 1.00 88.75 244 TRP A N 1
ATOM 1849 C CA . TRP A 1 244 ? -35.398 7.607 27.454 1.00 88.75 244 TRP A CA 1
ATOM 1850 C C . TRP A 1 244 ? -35.378 7.498 25.931 1.00 88.75 244 TRP A C 1
ATOM 1852 O O . TRP A 1 244 ? -34.563 8.101 25.229 1.00 88.75 244 TRP A O 1
ATOM 1862 N N . LYS A 1 245 ? -36.292 6.686 25.397 1.00 90.00 245 LYS A N 1
ATOM 1863 C CA . LYS A 1 245 ? -36.489 6.514 23.954 1.00 90.00 245 LYS A CA 1
ATOM 1864 C C . LYS A 1 245 ? -37.973 6.633 23.637 1.00 90.00 245 LYS A C 1
ATOM 1866 O O . LYS A 1 245 ? -38.805 6.063 24.343 1.00 90.00 245 LYS A O 1
ATOM 1871 N N . SER A 1 246 ? -38.297 7.335 22.558 1.00 82.88 246 SER A N 1
ATOM 1872 C CA . SER A 1 246 ? -39.650 7.395 22.010 1.00 82.88 246 SER A CA 1
ATOM 1873 C C . SER A 1 246 ? -39.714 6.659 20.675 1.00 82.88 246 SER A C 1
ATOM 1875 O O . SER A 1 246 ? -38.931 6.906 19.754 1.00 82.88 246 SER A O 1
ATOM 1877 N N . GLN A 1 247 ? -40.685 5.751 20.565 1.00 77.75 247 GLN A N 1
ATOM 1878 C CA . GLN A 1 247 ? -41.000 5.078 19.306 1.00 77.75 247 GLN A CA 1
ATOM 1879 C C . GLN A 1 247 ? -41.819 5.971 18.360 1.00 77.75 247 GLN A C 1
ATOM 1881 O O . GLN A 1 247 ? -41.747 5.780 17.147 1.00 77.75 247 GLN A O 1
ATOM 1886 N N . GLN A 1 248 ? -42.553 6.955 18.893 1.00 75.94 248 GLN A N 1
ATOM 1887 C CA . GLN A 1 248 ? -43.418 7.846 18.116 1.00 75.94 248 GLN A CA 1
ATOM 1888 C C . GLN A 1 248 ? -42.599 8.924 17.393 1.00 75.94 248 GLN A C 1
ATOM 1890 O O . GLN A 1 248 ? -42.691 9.061 16.173 1.00 75.94 248 GLN A O 1
ATOM 1895 N N . SER A 1 249 ? -41.720 9.626 18.112 1.00 76.06 249 SER A N 1
ATOM 1896 C CA . SER A 1 249 ? -40.862 10.680 17.544 1.00 76.06 249 SER A CA 1
ATOM 1897 C C . SER A 1 249 ? -39.542 10.166 16.948 1.00 76.06 249 SER A C 1
ATOM 1899 O O . SER A 1 249 ? -38.841 10.906 16.254 1.00 76.06 249 SER A O 1
ATOM 1901 N N . LYS A 1 250 ? -39.203 8.882 17.164 1.00 85.00 250 LYS A N 1
ATOM 1902 C CA . LYS A 1 250 ? -37.883 8.289 16.851 1.00 85.00 250 LYS A CA 1
ATOM 1903 C C . LYS A 1 250 ? -36.727 9.072 17.494 1.00 85.00 250 LYS A C 1
ATOM 1905 O O . LYS A 1 250 ? -35.624 9.144 16.934 1.00 85.00 250 LYS A O 1
ATOM 1910 N N . SER A 1 251 ? -37.000 9.652 18.659 1.00 87.06 251 SER A N 1
ATOM 1911 C CA . SER A 1 251 ? -36.051 10.422 19.453 1.00 87.06 251 SER A CA 1
ATOM 1912 C C . SER A 1 251 ? -35.538 9.608 20.632 1.00 87.06 251 SER A C 1
ATOM 1914 O O . SER A 1 251 ? -36.212 8.714 21.153 1.00 87.06 251 SER A O 1
ATOM 1916 N N . ARG A 1 252 ? -34.311 9.906 21.038 1.00 89.62 252 ARG A N 1
ATOM 1917 C CA . ARG A 1 252 ? -33.681 9.387 22.247 1.00 89.62 252 ARG A CA 1
ATOM 1918 C C . ARG A 1 252 ? -33.112 10.565 23.013 1.00 89.62 252 ARG A C 1
ATOM 1920 O O . ARG A 1 252 ? -32.531 11.447 22.386 1.00 89.62 252 ARG A O 1
ATOM 1927 N N . GLY A 1 253 ? -33.272 10.565 24.325 1.00 88.31 253 GLY A N 1
ATOM 1928 C CA . GLY A 1 253 ? -32.712 11.594 25.184 1.00 88.31 253 GLY A CA 1
ATOM 1929 C C . GLY A 1 253 ? -31.967 10.990 26.359 1.00 88.31 253 GLY A C 1
ATOM 1930 O O . GLY A 1 253 ? -32.291 9.886 26.799 1.00 88.31 253 GLY A O 1
ATOM 1931 N N . SER A 1 254 ? -30.977 11.716 26.854 1.00 89.19 254 SER A N 1
ATOM 1932 C CA . SER A 1 254 ? -30.285 11.430 28.102 1.00 89.19 254 SER A CA 1
ATOM 1933 C C . SER A 1 254 ? -30.319 12.661 29.000 1.00 89.19 254 SER A C 1
ATOM 1935 O O . SER A 1 254 ? -30.226 13.799 28.538 1.00 89.19 254 SER A O 1
ATOM 1937 N N . VAL A 1 255 ? -30.486 12.420 30.295 1.00 88.12 255 VAL A N 1
ATOM 1938 C CA . VAL A 1 255 ? -30.350 13.418 31.351 1.00 88.12 255 VAL A CA 1
ATOM 1939 C C . VAL A 1 255 ? -29.249 12.934 32.281 1.00 88.12 255 VAL A C 1
ATOM 1941 O O . VAL A 1 255 ? -29.263 11.782 32.714 1.00 88.12 255 VAL A O 1
ATOM 1944 N N . THR A 1 256 ? -28.300 13.806 32.584 1.00 89.44 256 THR A N 1
ATOM 1945 C CA . THR A 1 256 ? -27.143 13.505 33.426 1.00 89.44 256 THR A CA 1
ATOM 1946 C C . THR A 1 256 ? -27.115 14.460 34.602 1.00 89.44 256 THR A C 1
ATOM 1948 O O . THR A 1 256 ? -27.124 15.674 34.403 1.00 89.44 256 THR A O 1
ATOM 1951 N N . LEU A 1 257 ? -27.030 13.931 35.820 1.00 88.62 257 LEU A N 1
ATOM 1952 C CA . LEU A 1 257 ? -26.774 14.738 37.009 1.00 88.62 257 LEU A CA 1
ATOM 1953 C C . LEU A 1 257 ? -25.280 15.060 37.064 1.00 88.62 257 LEU A C 1
ATOM 1955 O O . LEU A 1 257 ? -24.464 14.178 37.307 1.00 88.62 257 LEU A O 1
ATOM 1959 N N . LEU A 1 258 ? -24.913 16.311 36.799 1.00 87.94 258 LEU A N 1
ATOM 1960 C CA . LEU A 1 258 ? -23.516 16.743 36.766 1.00 87.94 258 LEU A CA 1
ATOM 1961 C C . LEU A 1 258 ? -22.977 17.049 38.158 1.00 87.94 258 LEU A C 1
ATOM 1963 O O . LEU A 1 258 ? -21.871 16.642 38.493 1.00 87.94 258 LEU A O 1
ATOM 1967 N N . ASP A 1 259 ? -23.754 17.784 38.945 1.00 88.00 259 ASP A N 1
ATOM 1968 C CA . ASP A 1 259 ? -23.310 18.289 40.237 1.00 88.00 259 ASP A CA 1
ATOM 1969 C C . ASP A 1 259 ? -24.485 18.448 41.200 1.00 88.00 259 ASP A C 1
ATOM 1971 O O . ASP A 1 259 ? -25.626 18.681 40.782 1.00 88.00 259 ASP A O 1
ATOM 1975 N N . LYS A 1 260 ? -24.183 18.340 42.492 1.00 86.94 260 LYS A N 1
ATOM 1976 C CA . LYS A 1 260 ? -25.101 18.627 43.588 1.00 86.94 260 LYS A CA 1
ATOM 1977 C C . LYS A 1 260 ? -24.375 19.505 44.598 1.00 86.94 260 LYS A C 1
ATOM 1979 O O . LYS A 1 260 ? -23.439 19.058 45.254 1.00 86.94 260 LYS A O 1
ATOM 1984 N N . SER A 1 261 ? -24.859 20.727 44.758 1.00 84.69 261 SER A N 1
ATOM 1985 C CA . SER A 1 261 ? -24.314 21.714 45.683 1.00 84.69 261 SER A CA 1
ATOM 1986 C C . SER A 1 261 ? -25.377 22.182 46.669 1.00 84.69 261 SER A C 1
ATOM 1988 O O . SER A 1 261 ? -26.578 22.094 46.419 1.00 84.69 261 SER A O 1
ATOM 1990 N N . GLU A 1 262 ? -24.938 22.671 47.822 1.00 83.19 262 GLU A N 1
ATOM 1991 C CA . GLU A 1 262 ? -25.809 23.303 48.808 1.00 83.19 262 GLU A CA 1
ATOM 1992 C C . GLU A 1 262 ? -25.336 24.741 49.017 1.00 83.19 262 GLU A C 1
ATOM 1994 O O . GLU A 1 262 ? -24.175 24.984 49.347 1.00 83.19 262 GLU A O 1
ATOM 1999 N N . SER A 1 263 ? -26.217 25.708 48.768 1.00 73.50 263 SER A N 1
ATOM 2000 C CA . SER A 1 263 ? -25.906 27.133 48.868 1.00 73.50 263 SER A CA 1
ATOM 2001 C C . SER A 1 263 ? -27.081 27.877 49.494 1.00 73.50 263 SER A C 1
ATOM 2003 O O . SER A 1 263 ? -28.221 27.724 49.062 1.00 73.50 263 SER A O 1
ATOM 2005 N N . ASN A 1 264 ? -26.816 28.677 50.533 1.00 73.81 264 ASN A N 1
ATOM 2006 C CA . ASN A 1 264 ? -27.820 29.476 51.250 1.00 73.81 264 ASN A CA 1
ATOM 2007 C C . ASN A 1 264 ? -29.042 28.671 51.755 1.00 73.81 264 ASN A C 1
ATOM 2009 O O . ASN A 1 264 ? -30.166 29.162 51.698 1.00 73.81 264 ASN A O 1
ATOM 2013 N N . GLY A 1 265 ? -28.842 27.428 52.218 1.00 75.19 265 GLY A N 1
ATOM 2014 C CA . GLY A 1 265 ? -29.926 26.546 52.688 1.00 75.19 265 GLY A CA 1
ATOM 2015 C C . GLY A 1 265 ? -30.772 25.917 51.572 1.00 75.19 265 GLY A C 1
ATOM 2016 O O . GLY A 1 265 ? -31.795 25.288 51.850 1.00 75.19 265 GLY A O 1
ATOM 2017 N N . LYS A 1 266 ? -30.353 26.075 50.309 1.00 82.88 266 LYS A N 1
ATOM 2018 C CA . LYS A 1 266 ? -30.971 25.454 49.136 1.00 82.88 266 LYS A CA 1
ATOM 2019 C C . LYS A 1 266 ? -30.060 24.371 48.574 1.00 82.88 266 LYS A C 1
ATOM 2021 O O . LYS A 1 266 ? -28.873 24.605 48.355 1.00 82.88 266 LYS A O 1
ATOM 2026 N N . VAL A 1 267 ? -30.631 23.203 48.293 1.00 84.38 267 VAL A N 1
ATOM 2027 C CA . VAL A 1 267 ? -29.952 22.125 47.567 1.00 84.38 267 VAL A CA 1
ATOM 2028 C C . VAL A 1 267 ? -30.153 22.372 46.081 1.00 84.38 267 VAL A C 1
ATOM 2030 O O . VAL A 1 267 ? -31.283 22.323 45.603 1.00 84.38 267 VAL A O 1
ATOM 2033 N N . CYS A 1 268 ? -29.070 22.637 45.365 1.00 86.50 268 CYS A N 1
ATOM 2034 C CA . CYS A 1 268 ? -29.040 22.875 43.932 1.00 86.50 268 CYS A CA 1
ATOM 2035 C C . CYS A 1 268 ? -28.443 21.673 43.201 1.00 86.50 268 CYS A C 1
ATOM 2037 O O . CYS A 1 268 ? -27.437 21.101 43.614 1.00 86.50 268 CYS A O 1
ATOM 2039 N N . VAL A 1 269 ? -29.071 21.285 42.100 1.00 86.88 269 VAL A N 1
ATOM 2040 C CA . VAL A 1 269 ? -28.662 20.169 41.257 1.00 86.88 269 VAL A CA 1
ATOM 2041 C C . VAL A 1 269 ? -28.518 20.667 39.830 1.00 86.88 269 VAL A C 1
ATOM 2043 O O . VAL A 1 269 ? -29.428 21.297 39.291 1.00 86.88 269 VAL A O 1
ATOM 2046 N N . THR A 1 270 ? -27.378 20.359 39.218 1.00 87.50 270 THR A N 1
ATOM 2047 C CA . THR A 1 270 ? -27.109 20.678 37.816 1.00 87.50 270 THR A CA 1
ATOM 2048 C C . THR A 1 270 ? -27.383 19.451 36.959 1.00 87.50 270 THR A C 1
ATOM 2050 O O . THR A 1 270 ? -26.748 18.412 37.140 1.00 87.50 270 THR A O 1
ATOM 2053 N N . LEU A 1 271 ? -28.303 19.568 36.007 1.00 86.50 271 LEU A N 1
ATOM 2054 C CA . LEU A 1 271 ? -28.629 18.529 35.038 1.00 86.50 271 LEU A CA 1
ATOM 2055 C C . LEU A 1 271 ? -28.144 18.948 33.649 1.00 86.50 271 LEU A C 1
ATOM 2057 O O . LEU A 1 271 ? -28.343 20.088 33.240 1.00 86.50 271 LEU A O 1
ATOM 2061 N N . ARG A 1 272 ? -27.547 18.024 32.899 1.00 87.75 272 ARG A N 1
ATOM 2062 C CA . ARG A 1 272 ? -27.319 18.162 31.455 1.00 87.75 272 ARG A CA 1
ATOM 2063 C C . ARG A 1 272 ? -28.333 17.318 30.715 1.00 87.75 272 ARG A C 1
ATOM 2065 O O . ARG A 1 272 ? -28.518 16.160 31.071 1.00 87.75 272 ARG A O 1
ATOM 2072 N N . VAL A 1 273 ? -28.948 17.877 29.685 1.00 87.19 273 VAL A N 1
ATOM 2073 C CA . VAL A 1 273 ? -29.899 17.168 28.836 1.00 87.19 273 VAL A CA 1
ATOM 2074 C C . VAL A 1 273 ? -29.412 17.175 27.404 1.00 87.19 273 VAL A C 1
ATOM 2076 O O . VAL A 1 273 ? -29.027 18.216 26.882 1.00 87.19 273 VAL A O 1
ATOM 2079 N N . GLU A 1 274 ? -29.466 16.012 26.765 1.00 88.19 274 GLU A N 1
ATOM 2080 C CA . GLU A 1 274 ? -29.130 15.836 25.358 1.00 88.19 274 GLU A CA 1
ATOM 2081 C C . GLU A 1 274 ? -30.225 15.025 24.666 1.00 88.19 274 GLU A C 1
ATOM 2083 O O . GLU A 1 274 ? -30.606 13.956 25.137 1.00 88.19 274 GLU A O 1
ATOM 2088 N N . ILE A 1 275 ? -30.737 15.517 23.535 1.00 88.19 275 ILE A N 1
ATOM 2089 C CA . ILE A 1 275 ? -31.777 14.850 22.745 1.00 88.19 275 ILE A CA 1
ATOM 2090 C C . ILE A 1 275 ? -31.320 14.701 21.295 1.00 88.19 275 ILE A C 1
ATOM 2092 O O . ILE A 1 275 ? -30.893 15.646 20.624 1.00 88.19 275 ILE A O 1
ATOM 2096 N N . LEU A 1 276 ? -31.454 13.478 20.793 1.00 87.88 276 LEU A N 1
ATOM 2097 C CA . LEU A 1 276 ? -31.100 13.047 19.451 1.00 87.88 276 LEU A CA 1
ATOM 2098 C C . LEU A 1 276 ? -32.352 12.545 18.730 1.00 87.88 276 LEU A C 1
ATOM 2100 O O . LEU A 1 276 ? -33.002 11.604 19.187 1.00 87.88 276 LEU A O 1
ATOM 2104 N N . ARG A 1 277 ? -32.650 13.093 17.549 1.00 87.31 277 ARG A N 1
ATOM 2105 C CA . ARG A 1 277 ? -33.697 12.573 16.658 1.00 87.31 277 ARG A CA 1
ATOM 2106 C C . ARG A 1 277 ? -33.038 11.830 15.503 1.00 87.31 277 ARG A C 1
ATOM 2108 O O . ARG A 1 277 ? -32.350 12.429 14.672 1.00 87.31 277 ARG A O 1
ATOM 2115 N N . ARG A 1 278 ? -33.233 10.506 15.448 1.00 82.44 278 ARG A N 1
ATOM 2116 C CA . ARG A 1 278 ? -32.474 9.567 14.592 1.00 82.44 278 ARG A CA 1
ATOM 2117 C C . ARG A 1 278 ? -30.960 9.608 14.875 1.00 82.44 278 ARG A C 1
ATOM 2119 O O . ARG A 1 278 ? -30.471 8.781 15.638 1.00 82.44 278 ARG A O 1
ATOM 2126 N N . ILE A 1 279 ? -30.256 10.572 14.278 1.00 75.50 279 ILE A N 1
ATOM 2127 C CA . ILE A 1 279 ? -28.799 10.791 14.368 1.00 75.50 279 ILE A CA 1
ATOM 2128 C C . ILE A 1 279 ? -28.417 12.267 14.566 1.00 75.50 279 ILE A C 1
ATOM 2130 O O . ILE A 1 279 ? -27.247 12.565 14.778 1.00 75.50 279 ILE A O 1
ATOM 2134 N N . LYS A 1 280 ? -29.375 13.202 14.478 1.00 82.81 280 LYS A N 1
ATOM 2135 C CA . LYS A 1 280 ? -29.109 14.637 14.625 1.00 82.81 280 LYS A CA 1
ATOM 2136 C C . LYS A 1 280 ? -29.387 15.061 16.066 1.00 82.81 280 LYS A C 1
ATOM 2138 O O . LYS A 1 280 ? -30.456 14.742 16.589 1.00 82.81 280 LYS A O 1
ATOM 2143 N N . LYS A 1 281 ? -28.452 15.793 16.677 1.00 84.81 281 LYS A N 1
ATOM 2144 C CA . LYS A 1 281 ? -28.661 16.477 17.962 1.00 84.81 281 LYS A CA 1
ATOM 2145 C C . LYS A 1 281 ? -29.659 17.608 17.736 1.00 84.81 281 LYS A C 1
ATOM 2147 O O . LYS A 1 281 ? -29.409 18.486 16.914 1.00 84.81 281 LYS A O 1
ATOM 2152 N N . VAL A 1 282 ? -30.823 17.487 18.366 1.00 83.00 282 VAL A N 1
ATOM 2153 C CA . VAL A 1 282 ? -31.936 18.449 18.262 1.00 83.00 282 VAL A CA 1
ATOM 2154 C C . VAL A 1 282 ? -32.046 19.316 19.506 1.00 83.00 282 VAL A C 1
ATOM 2156 O O . VAL A 1 282 ? -32.754 20.309 19.500 1.00 83.00 282 VAL A O 1
ATOM 2159 N N . ALA A 1 283 ? -31.384 18.928 20.594 1.00 80.81 283 ALA A N 1
ATOM 2160 C CA . ALA A 1 283 ? -31.414 19.694 21.821 1.00 80.81 283 ALA A CA 1
ATOM 2161 C C . ALA A 1 283 ? -30.221 19.308 22.699 1.00 80.81 283 ALA A C 1
ATOM 2163 O O . ALA A 1 283 ? -29.920 18.124 22.857 1.00 80.81 283 ALA A O 1
ATOM 2164 N N . GLU A 1 284 ? -29.543 20.302 23.255 1.00 85.56 284 GLU A N 1
ATOM 2165 C CA . GLU A 1 284 ? -28.508 20.139 24.268 1.00 85.56 284 GLU A CA 1
ATOM 2166 C C . GLU A 1 284 ? -28.538 21.363 25.174 1.00 85.56 284 GLU A C 1
ATOM 2168 O O . GLU A 1 284 ? -28.641 22.483 24.676 1.00 85.56 284 GLU A O 1
ATOM 2173 N N . GLY A 1 285 ? -28.473 21.140 26.481 1.00 82.81 285 GLY A N 1
ATOM 2174 C CA . GLY A 1 285 ? -28.493 22.220 27.454 1.00 82.81 285 GLY A CA 1
ATOM 2175 C C . GLY A 1 285 ? -28.179 21.743 28.861 1.00 82.81 285 GLY A C 1
ATOM 2176 O O . GLY A 1 285 ? -28.154 20.547 29.164 1.00 82.81 285 GLY A O 1
ATOM 2177 N N . THR A 1 286 ? -27.919 22.703 29.732 1.00 83.38 286 THR A N 1
ATOM 2178 C CA . THR A 1 286 ? -27.662 22.519 31.156 1.00 83.38 286 THR A CA 1
ATOM 2179 C C . THR A 1 286 ? -28.651 23.344 31.959 1.00 83.38 286 THR A C 1
ATOM 2181 O O . THR A 1 286 ? -28.910 24.502 31.641 1.00 83.38 286 THR A O 1
ATOM 2184 N N . VAL A 1 287 ? -29.208 22.756 33.012 1.00 80.88 287 VAL A N 1
ATOM 2185 C CA . VAL A 1 287 ? -30.138 23.429 33.917 1.00 80.88 287 VAL A CA 1
ATOM 2186 C C . VAL A 1 287 ? -29.694 23.256 35.353 1.00 80.88 287 VAL A C 1
ATOM 2188 O O . VAL A 1 287 ? -29.259 22.180 35.758 1.00 80.88 287 VAL A O 1
ATOM 2191 N N . VAL A 1 288 ? -29.836 24.316 36.132 1.00 84.62 288 VAL A N 1
ATOM 2192 C CA . VAL A 1 288 ? -29.643 24.308 37.575 1.00 84.62 288 VAL A CA 1
ATOM 2193 C C . VAL A 1 288 ? -31.011 24.433 38.223 1.00 84.62 288 VAL A C 1
ATOM 2195 O O . VAL A 1 288 ? -31.722 25.420 38.015 1.00 84.62 288 VAL A O 1
ATOM 2198 N N . VAL A 1 289 ? -31.381 23.426 39.007 1.00 82.94 289 VAL A N 1
ATOM 2199 C CA . VAL A 1 289 ? -32.621 23.408 39.787 1.00 82.94 289 VAL A CA 1
ATOM 2200 C C . VAL A 1 289 ? -32.301 23.380 41.269 1.00 82.94 289 VAL A C 1
ATOM 2202 O O . VAL A 1 289 ? -31.464 22.598 41.704 1.00 82.94 289 VAL A O 1
ATOM 2205 N N . CYS A 1 290 ? -32.965 24.216 42.057 1.00 84.50 290 CYS A N 1
ATOM 2206 C CA . CYS A 1 290 ? -32.722 24.345 43.487 1.00 84.50 290 CYS A CA 1
ATOM 2207 C C . CYS A 1 290 ? -33.998 24.099 44.292 1.00 84.50 290 CYS A C 1
ATOM 2209 O O . CYS A 1 290 ? -35.087 24.476 43.867 1.00 84.50 290 CYS A O 1
ATOM 2211 N N . ARG A 1 291 ? -33.864 23.490 45.472 1.00 81.31 291 ARG A N 1
ATOM 2212 C CA . ARG A 1 291 ? -34.955 23.255 46.426 1.00 81.31 291 ARG A CA 1
ATOM 2213 C C . ARG A 1 291 ? -34.573 23.758 47.811 1.00 81.31 291 ARG A C 1
ATOM 2215 O O . ARG A 1 291 ? -33.482 23.471 48.296 1.00 81.31 291 ARG A O 1
ATOM 2222 N N . GLU A 1 292 ? -35.497 24.455 48.462 1.00 79.00 292 GLU A N 1
ATOM 2223 C CA . GLU A 1 292 ? -35.385 24.877 49.861 1.00 79.00 292 GLU A CA 1
ATOM 2224 C C . GLU A 1 292 ? -36.138 23.872 50.756 1.00 79.00 292 GLU A C 1
ATOM 2226 O O . GLU A 1 292 ? -37.348 23.690 50.612 1.00 79.00 292 GLU A O 1
ATOM 2231 N N . GLY A 1 293 ? -35.429 23.151 51.632 1.00 72.31 293 GLY A N 1
ATOM 2232 C CA . GLY A 1 293 ? -36.022 22.119 52.501 1.00 72.31 293 GLY A CA 1
ATOM 2233 C C . GLY A 1 293 ? -36.737 20.986 51.739 1.00 72.31 293 GLY A C 1
ATOM 2234 O O . GLY A 1 293 ? -36.156 20.367 50.844 1.00 72.31 293 GLY A O 1
ATOM 2235 N N . GLU A 1 294 ? -37.999 20.712 52.094 1.00 62.62 294 GLU A N 1
ATOM 2236 C CA . GLU A 1 294 ? -38.912 19.781 51.393 1.00 62.62 294 GLU A CA 1
ATOM 2237 C C . GLU A 1 294 ? -39.833 20.486 50.372 1.00 62.62 294 GLU A C 1
ATOM 2239 O O . GLU A 1 294 ? -40.839 19.925 49.942 1.00 62.62 294 GLU A O 1
ATOM 2244 N N . GLY A 1 295 ? -39.519 21.729 49.989 1.00 65.44 295 GLY A N 1
ATOM 2245 C CA . GLY A 1 295 ? -40.313 22.519 49.044 1.00 65.44 295 GLY A CA 1
ATOM 2246 C C . GLY A 1 295 ? -40.256 22.036 47.585 1.00 65.44 295 GLY A C 1
ATOM 2247 O O . GLY A 1 295 ? -39.715 20.979 47.259 1.00 65.44 295 GLY A O 1
ATOM 2248 N N . ALA A 1 296 ? -40.811 22.835 46.670 1.00 67.69 296 ALA A N 1
ATOM 2249 C CA . ALA A 1 296 ? -40.726 22.574 45.231 1.00 67.69 296 ALA A CA 1
ATOM 2250 C C . ALA A 1 296 ? -39.302 22.815 44.693 1.00 67.69 296 ALA A C 1
ATOM 2252 O O . ALA A 1 296 ? -38.573 23.656 45.218 1.00 67.69 296 ALA A O 1
ATOM 2253 N N . TRP A 1 297 ? -38.916 22.109 43.625 1.00 74.12 297 TRP A N 1
ATOM 2254 C CA . TRP A 1 297 ? -37.712 22.461 42.866 1.00 74.12 297 TRP A CA 1
ATOM 2255 C C . TRP A 1 297 ? -38.008 23.625 41.917 1.00 74.12 297 TRP A C 1
ATOM 2257 O O . TRP A 1 297 ? -38.963 23.568 41.138 1.00 74.12 297 TRP A O 1
ATOM 2267 N N . GLU A 1 298 ? -37.158 24.644 41.949 1.00 71.94 298 GLU A N 1
ATOM 2268 C CA . GLU A 1 298 ? -37.234 25.843 41.116 1.00 71.94 298 GLU A CA 1
ATOM 2269 C C . GLU A 1 298 ? -36.013 25.934 40.197 1.00 71.94 298 GLU A C 1
ATOM 2271 O O . GLU A 1 298 ? -34.897 25.614 40.600 1.00 71.94 298 GLU A O 1
ATOM 2276 N N . ILE A 1 299 ? -36.212 26.371 38.952 1.00 73.12 299 ILE A N 1
ATOM 2277 C CA . ILE A 1 299 ? -35.119 26.570 37.990 1.00 73.12 299 ILE A CA 1
ATOM 2278 C C . ILE A 1 299 ? -34.440 27.902 38.297 1.00 73.12 299 ILE A C 1
ATOM 2280 O O . ILE A 1 299 ? -35.105 28.937 38.320 1.00 73.12 299 ILE A O 1
ATOM 2284 N N . VAL A 1 300 ? -33.126 27.872 38.508 1.00 73.94 300 VAL A N 1
ATOM 2285 C CA . VAL A 1 300 ? -32.324 29.055 38.856 1.00 73.94 300 VAL A CA 1
ATOM 2286 C C . VAL A 1 300 ? -31.457 29.513 37.685 1.00 73.94 300 VAL A C 1
ATOM 2288 O O . VAL A 1 300 ? -31.272 30.712 37.499 1.00 73.94 300 VAL A O 1
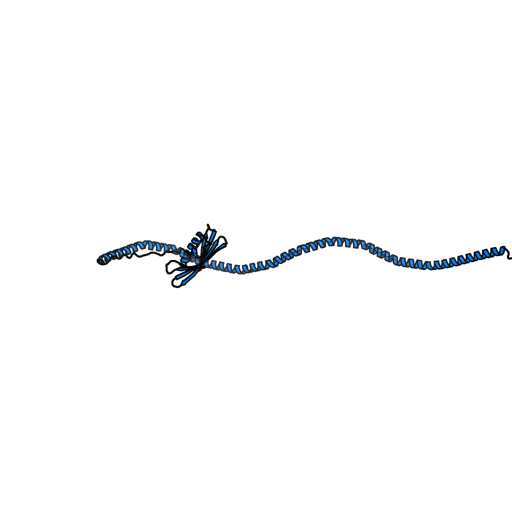ATOM 2291 N N . GLU A 1 301 ? -30.972 28.586 36.858 1.00 69.38 301 GLU A N 1
ATOM 2292 C CA . GLU A 1 301 ? -30.172 28.907 35.672 1.00 69.38 301 GLU A CA 1
ATOM 2293 C C . GLU A 1 301 ? -30.408 27.870 34.565 1.00 69.38 301 GLU A C 1
ATOM 2295 O O . GLU A 1 301 ? -30.576 26.684 34.848 1.00 69.38 301 GLU A O 1
ATOM 2300 N N . SER A 1 302 ? -30.422 28.302 33.303 1.00 64.81 302 SER A N 1
ATOM 2301 C CA . SER A 1 302 ? -30.486 27.424 32.129 1.00 64.81 302 SER A CA 1
ATOM 2302 C C . SER A 1 302 ? -29.580 27.962 31.022 1.00 64.81 302 SER A C 1
ATOM 2304 O O . SER A 1 302 ? -29.647 29.156 30.716 1.00 64.81 302 SER A O 1
ATOM 2306 N N . ARG A 1 303 ? -28.738 27.104 30.437 1.00 61.41 303 ARG A N 1
ATOM 2307 C CA . ARG A 1 303 ? -27.806 27.434 29.345 1.00 61.41 303 ARG A CA 1
ATOM 2308 C C . ARG A 1 303 ? -27.805 26.373 28.264 1.00 61.41 303 ARG A C 1
ATOM 2310 O O . ARG A 1 303 ? -27.722 25.182 28.641 1.00 61.41 303 ARG A O 1
#

Radius of gyration: 69.86 Å; chains: 1; bounding box: 137×47×213 Å

pLDDT: mean 83.32, std 15.99, range [34.5, 98.06]

Sequence (303 aa):
MMDGRTKATYLLAAGLFCLAASLAYFSWVFARAADKLPSLVGDAKEIQAKLDPAVEEVRGVREIVPDILEQVELVRADIPPILEEVSAIRGEVPAVLEEAALYRETIPMLLEEAALYREQIPLLVEQVEAVREQIPPVVEELSKIRETIPDILAEVEAVRAAVPGYLDQAEGIAGDLESVGKKAGEGAVQGVMTGIIKAPVSIVSNIGDNVLNSSELNDEERERTREVSIELLTSGIPGNVREWKSQQSKSRGSVTLLDKSESNGKVCVTLRVEILRRIKKVAEGTVVVCREGEGAWEIVESR

Secondary structure (DSSP, 8-state):
---HHHHHHHHHHHHHHHHHHHHHHHHHHHHHHHTTHHHHHHHHHHHHHHHHHHHHHHHHHHHHHHHHHHHHHHHHHHHHHHHHHHHHHHHHHHHHHHHHHHHHHHHHHHHHHHHHHHHHHHHHHHHHHHHHHHHHHHHHHHHHHHHHHHHHHHHHHHHHHHHHHHHHHHHHHHHHHHHHHHHH-TT-----------------S-HHHHSS-TTS--HHHHHHHHHHHHHHHHH--TT-EEEEE-TTT-EEEEEEEEEEEEETTEEEEEEEEEEEETTEEEEEEEEEEEEETTS-EEEEEE-

Organism: NCBI:txid415221